Protein AF-A0A933LGU3-F1 (afdb_monomer_lite)

Foldseek 3Di:
DCVVPVDDQLQAEEEDAAACQLVRQLCCQVCVSRHQEYAYELYAADPVSHDPVSLVVNLAREYEQEYEPAEPPRSVVRSLVVQVVNVLSNHNYFYWYWYPDYSADDCLVVVQVSCVSVVHDDPDRRCCDPTDTHGDDNPDPPDPPDPPPPPDPPPPPPDDDDDDDDDDDDDDDDDDDDDDDPDDDDDDDDPDDDDDDDPPPDDPPDDDDDDPDDDDDDDDDDDDDDDDDDDDDDDDPDPDDDPPDPDPPPPPPDDPFPKAKDWDDDLEEAAFDKIKIFIDHPPQQVVPKAKFKDWVNHTDDAPDRGIRIDGRHDAAKTWIWIFMQGNVRDTDIHIDIGGYHYDPPPPPD

Secondary structure (DSSP, 8-state):
-HHHH---GGG-EEEEEETHHHHHHHHHHH-GGG-SEEEEEEE---GGGS-GGGHHHHTTSEEEEEEETTS-HHHHHHHHHHHHHHHHTT-EEEEEEETT--S---HHHHHHHHHHHTT---SS----TT--EEE---S-SS-------PPPPP--PPPP-------------------------PPPPPP----PPPP---PPP-----PPP--PPPPPP-------S--PPP-------------------------EEEEES-SEEESSEEEEEEEE--HHHHTT-EEEEEETTEEE--SBTTEEEEEE-SSEEEEEEEEEE-TT--EEEEEEEEEEEPP------

Structure (mmCIF, N/CA/C/O backbone):
data_AF-A0A933LGU3-F1
#
_entry.id   AF-A0A933LGU3-F1
#
loop_
_atom_site.group_PDB
_atom_site.id
_atom_site.type_symbol
_atom_site.label_atom_id
_atom_site.label_alt_id
_atom_site.label_comp_id
_atom_site.label_asym_id
_atom_site.label_entity_id
_atom_site.label_seq_id
_atom_site.pdbx_PDB_ins_code
_atom_site.Cartn_x
_atom_site.Cartn_y
_atom_site.Cartn_z
_atom_site.occupancy
_atom_site.B_iso_or_equiv
_atom_site.auth_seq_id
_atom_site.auth_comp_id
_atom_site.auth_asym_id
_atom_site.auth_atom_id
_atom_site.pdbx_PDB_model_num
ATOM 1 N N . VAL A 1 1 ? -22.755 -5.721 7.009 1.00 59.94 1 VAL A N 1
ATOM 2 C CA . VAL A 1 1 ? -22.034 -6.729 7.818 1.00 59.94 1 VAL A CA 1
ATOM 3 C C . VAL A 1 1 ? -22.646 -6.840 9.207 1.00 59.94 1 VAL A C 1
ATOM 5 O O . VAL A 1 1 ? -23.312 -7.835 9.417 1.00 59.94 1 VAL A O 1
ATOM 8 N N . ALA A 1 2 ? -22.610 -5.808 10.064 1.00 62.56 2 ALA A N 1
ATOM 9 C CA . ALA A 1 2 ? -23.180 -5.866 11.426 1.00 62.56 2 ALA A CA 1
ATOM 10 C C . ALA A 1 2 ? -24.628 -6.403 11.514 1.00 62.56 2 ALA A C 1
ATOM 12 O O . ALA A 1 2 ? -24.896 -7.293 12.307 1.00 62.56 2 ALA A O 1
ATOM 13 N N . ARG A 1 3 ? -25.535 -5.982 10.614 1.00 72.00 3 ARG A N 1
ATOM 14 C CA . ARG A 1 3 ? -26.924 -6.502 10.546 1.00 72.00 3 ARG A CA 1
ATOM 15 C C . ARG A 1 3 ? -27.045 -8.010 10.254 1.00 72.00 3 ARG A C 1
ATOM 17 O O . ARG A 1 3 ? -28.144 -8.542 10.311 1.00 72.00 3 ARG A O 1
ATOM 24 N N . ARG A 1 4 ? -25.957 -8.668 9.844 1.00 83.62 4 ARG A N 1
ATOM 25 C CA . ARG A 1 4 ? -25.913 -10.092 9.483 1.00 83.62 4 ARG A CA 1
ATOM 26 C C . ARG A 1 4 ? -25.004 -10.922 10.398 1.00 83.62 4 ARG A C 1
ATOM 28 O O . ARG A 1 4 ? -25.030 -12.136 10.258 1.00 83.62 4 ARG A O 1
ATOM 35 N N . THR A 1 5 ? -24.170 -10.310 11.245 1.00 77.31 5 THR A N 1
ATOM 36 C CA . THR A 1 5 ? -23.039 -11.017 11.882 1.00 77.31 5 THR A CA 1
ATOM 37 C C . THR A 1 5 ? -22.884 -10.793 13.389 1.00 77.31 5 THR A C 1
ATOM 39 O O . THR A 1 5 ? -21.818 -11.115 13.897 1.00 77.31 5 THR A O 1
ATOM 42 N N . ASP A 1 6 ? -23.864 -10.215 14.097 1.00 89.69 6 ASP A N 1
ATOM 43 C CA . ASP A 1 6 ? -23.783 -9.862 15.538 1.00 89.69 6 ASP A CA 1
ATOM 44 C C . ASP A 1 6 ? -22.465 -9.170 15.946 1.00 89.69 6 ASP A C 1
ATOM 46 O O . ASP A 1 6 ? -22.013 -9.230 17.088 1.00 89.69 6 ASP A O 1
ATOM 50 N N . ALA A 1 7 ? -21.819 -8.508 14.983 1.00 89.94 7 ALA A N 1
ATOM 51 C CA . ALA A 1 7 ? -20.532 -7.874 15.187 1.00 89.94 7 ALA A CA 1
ATOM 52 C C . ALA A 1 7 ? -20.740 -6.554 15.926 1.00 89.94 7 ALA A C 1
ATOM 54 O O . ALA A 1 7 ? -21.548 -5.728 15.495 1.00 89.94 7 ALA A O 1
ATOM 55 N N . ASP A 1 8 ? -19.973 -6.349 16.996 1.00 91.44 8 ASP A N 1
ATOM 56 C CA . ASP A 1 8 ? -19.961 -5.103 17.753 1.00 91.44 8 ASP A CA 1
ATOM 57 C C . ASP A 1 8 ? -19.468 -3.950 16.852 1.00 91.44 8 ASP A C 1
ATOM 59 O O . ASP A 1 8 ? -18.300 -3.945 16.441 1.00 91.44 8 ASP A O 1
ATOM 63 N N . PRO A 1 9 ? -20.326 -2.963 16.525 1.00 90.88 9 PRO A N 1
ATOM 64 C CA . PRO A 1 9 ? -19.954 -1.858 15.648 1.00 90.88 9 PRO A CA 1
ATOM 65 C C . PRO A 1 9 ? -18.875 -0.951 16.257 1.00 90.88 9 PRO A C 1
ATOM 67 O O . PRO A 1 9 ? -18.204 -0.242 15.513 1.00 90.88 9 PRO A O 1
ATOM 70 N N . SER A 1 10 ? -18.662 -0.993 17.577 1.00 91.06 10 SER A N 1
ATOM 71 C CA . SER A 1 10 ? -17.585 -0.257 18.250 1.00 91.06 10 SER A CA 1
ATOM 72 C C . SER A 1 10 ? -16.218 -0.951 18.151 1.00 91.06 10 SER A C 1
ATOM 74 O O . SER A 1 10 ? -15.191 -0.367 18.498 1.00 91.06 10 SER A O 1
ATOM 76 N N . ARG A 1 11 ? -16.172 -2.192 17.644 1.00 94.31 11 ARG A N 1
ATOM 77 C CA . ARG A 1 11 ? -14.961 -3.030 17.558 1.00 94.31 11 ARG A CA 1
ATOM 78 C C . ARG A 1 11 ? -14.652 -3.479 16.133 1.00 94.31 11 ARG A C 1
ATOM 80 O O . ARG A 1 11 ? -14.173 -4.588 15.903 1.00 94.31 11 ARG A O 1
ATOM 87 N N . VAL A 1 12 ? -14.919 -2.613 15.163 1.00 96.06 12 VAL A N 1
ATOM 88 C CA . VAL A 1 12 ? -14.581 -2.865 13.761 1.00 96.06 12 VAL A CA 1
ATOM 89 C C . VAL A 1 12 ? -13.148 -2.403 13.493 1.00 96.06 12 VAL A C 1
ATOM 91 O O . VAL A 1 12 ? -12.813 -1.229 13.636 1.00 96.06 12 VAL A O 1
ATOM 94 N N . LEU A 1 13 ? -12.298 -3.346 13.098 1.00 97.19 13 LEU A N 1
ATOM 95 C CA . LEU A 1 13 ? -10.856 -3.159 12.935 1.00 97.19 13 LEU A CA 1
ATOM 96 C C . LEU A 1 13 ? -10.493 -3.141 11.445 1.00 97.19 13 LEU A C 1
ATOM 98 O O . LEU A 1 13 ? -11.021 -3.944 10.674 1.00 97.19 13 LEU A O 1
ATOM 102 N N . ALA A 1 14 ? -9.582 -2.256 11.037 1.00 98.19 14 ALA A N 1
ATOM 103 C CA . ALA A 1 14 ? -9.113 -2.152 9.656 1.00 98.19 14 ALA A CA 1
ATOM 104 C C . ALA A 1 14 ? -7.644 -2.576 9.534 1.00 98.19 14 ALA A C 1
ATOM 106 O O . ALA A 1 14 ? -6.779 -2.068 10.244 1.00 98.19 14 ALA A O 1
ATOM 107 N N . THR A 1 15 ? -7.341 -3.475 8.597 1.00 98.44 15 THR A N 1
ATOM 108 C CA . THR A 1 15 ? -5.965 -3.845 8.238 1.00 98.44 15 THR A CA 1
ATOM 109 C C . THR A 1 15 ? -5.812 -3.949 6.729 1.00 98.44 15 THR A C 1
ATOM 111 O O . THR A 1 15 ? -6.786 -4.158 6.007 1.00 98.44 15 THR A O 1
ATOM 114 N N . SER A 1 16 ? -4.580 -3.820 6.254 1.00 97.94 16 SER A N 1
ATOM 115 C CA . SER A 1 16 ? -4.215 -4.028 4.859 1.00 97.94 16 SER A CA 1
ATOM 116 C C . SER A 1 16 ? -2.762 -4.475 4.733 1.00 97.94 16 SER A C 1
ATOM 118 O O . SER A 1 16 ? -2.012 -4.522 5.715 1.00 97.94 16 SER A O 1
ATOM 120 N N . PHE A 1 17 ? -2.395 -4.840 3.509 1.00 97.94 17 PHE A N 1
ATOM 121 C CA . PHE A 1 17 ? -1.035 -5.152 3.109 1.00 97.94 17 PHE A CA 1
ATOM 122 C C . PHE A 1 17 ? -0.749 -4.533 1.738 1.00 97.94 17 PHE A C 1
ATOM 124 O O . PHE A 1 17 ? -1.649 -4.527 0.891 1.00 97.94 17 PHE A O 1
ATOM 131 N N . SER A 1 18 ? 0.476 -4.044 1.514 1.00 95.56 18 SER A N 1
ATOM 132 C CA . SER A 1 18 ? 0.908 -3.515 0.213 1.00 95.56 18 SER A CA 1
ATOM 133 C C . SER A 1 18 ? -0.027 -2.405 -0.302 1.00 95.56 18 SER A C 1
ATOM 135 O O . SER A 1 18 ? -0.414 -1.511 0.460 1.00 95.56 18 SER A O 1
ATOM 137 N N . SER A 1 19 ? -0.452 -2.482 -1.564 1.00 95.31 19 SER A N 1
ATOM 138 C CA . SER A 1 19 ? -1.348 -1.519 -2.220 1.00 95.31 19 SER A CA 1
ATOM 139 C C . SER A 1 19 ? -2.709 -1.354 -1.536 1.00 95.31 19 SER A C 1
ATOM 141 O O . SER A 1 19 ? -3.318 -0.286 -1.622 1.00 95.31 19 SER A O 1
ATOM 143 N N . GLY A 1 20 ? -3.168 -2.356 -0.773 1.00 97.06 20 GLY A N 1
ATOM 144 C CA . GLY A 1 20 ? -4.376 -2.246 0.051 1.00 97.06 20 GLY A CA 1
ATOM 145 C C . GLY A 1 20 ? -4.284 -1.136 1.108 1.00 97.06 20 GLY A C 1
ATOM 146 O O . GLY A 1 20 ? -5.306 -0.689 1.627 1.00 97.06 20 GLY A O 1
ATOM 147 N N . GLY A 1 21 ? -3.071 -0.670 1.409 1.00 97.69 21 GLY A N 1
ATOM 148 C CA . GLY A 1 21 ? -2.783 0.518 2.202 1.00 97.69 21 GLY A CA 1
ATOM 149 C C . GLY A 1 21 ? -3.554 1.755 1.802 1.00 97.69 21 GLY A C 1
ATOM 150 O O . GLY A 1 21 ? -4.249 2.335 2.637 1.00 97.69 21 GLY A O 1
ATOM 151 N N . TYR A 1 22 ? -3.498 2.110 0.518 1.00 98.12 22 TYR A N 1
ATOM 152 C CA . TYR A 1 22 ? -4.190 3.282 -0.012 1.00 98.12 22 TYR A CA 1
ATOM 153 C C . TYR A 1 22 ? -5.684 3.255 0.341 1.00 98.12 22 TYR A C 1
ATOM 155 O O . TYR A 1 22 ? -6.231 4.242 0.831 1.00 98.12 22 TYR A O 1
ATOM 163 N N . ILE A 1 23 ? -6.326 2.095 0.173 1.00 98.12 23 ILE A N 1
ATOM 164 C CA . ILE A 1 23 ? -7.749 1.907 0.474 1.00 98.12 23 ILE A CA 1
ATOM 165 C C . ILE A 1 23 ? -7.997 1.945 1.983 1.00 98.12 23 ILE A C 1
ATOM 167 O O . ILE A 1 23 ? -8.934 2.605 2.420 1.00 98.12 23 ILE A O 1
ATOM 171 N N . ALA A 1 24 ? -7.180 1.277 2.799 1.00 98.38 24 ALA A N 1
ATOM 172 C CA . ALA A 1 24 ? -7.390 1.251 4.246 1.00 98.38 24 ALA A CA 1
ATOM 173 C C . ALA A 1 24 ? -7.256 2.646 4.876 1.00 98.38 24 ALA A C 1
ATOM 175 O O . ALA A 1 24 ? -8.137 3.056 5.633 1.00 98.38 24 ALA A O 1
ATOM 176 N N . HIS A 1 25 ? -6.215 3.401 4.511 1.00 98.56 25 HIS A N 1
ATOM 177 C CA . HIS A 1 25 ? -6.026 4.782 4.960 1.00 98.56 25 HIS A CA 1
ATOM 178 C C . HIS A 1 25 ? -7.184 5.687 4.515 1.00 98.56 25 HIS A C 1
ATOM 180 O O . HIS A 1 25 ? -7.737 6.428 5.333 1.00 98.56 25 HIS A O 1
ATOM 186 N N . TYR A 1 26 ? -7.601 5.575 3.249 1.00 98.44 26 TYR A N 1
ATOM 187 C CA . TYR A 1 26 ? -8.756 6.296 2.716 1.00 98.44 26 TYR A CA 1
ATOM 188 C C . TYR A 1 26 ? -10.044 5.970 3.483 1.00 98.44 26 TYR A C 1
ATOM 190 O O . TYR A 1 26 ? -10.762 6.875 3.906 1.00 98.44 26 TYR A O 1
ATOM 198 N N . MET A 1 27 ? -10.331 4.686 3.711 1.00 98.44 27 MET A N 1
ATOM 199 C CA . MET A 1 27 ? -11.576 4.239 4.336 1.00 98.44 27 MET A CA 1
ATOM 200 C C . MET A 1 27 ? -11.707 4.719 5.780 1.00 98.44 27 MET A C 1
ATOM 202 O O . MET A 1 27 ? -12.781 5.196 6.148 1.00 98.44 27 MET A O 1
ATOM 206 N N . VAL A 1 28 ? -10.640 4.655 6.588 1.00 98.19 28 VAL A N 1
ATOM 207 C CA . VAL A 1 28 ? -10.707 5.142 7.979 1.00 98.19 28 VAL A CA 1
ATOM 208 C C . VAL A 1 28 ? -10.792 6.665 8.063 1.00 98.19 28 VAL A C 1
ATOM 210 O O . VAL A 1 28 ? -11.444 7.187 8.959 1.00 98.19 28 VAL A O 1
ATOM 213 N N . ASN A 1 29 ? -10.184 7.389 7.116 1.00 98.38 29 ASN A N 1
ATOM 214 C CA . ASN A 1 29 ? -10.307 8.842 7.050 1.00 98.38 29 ASN A CA 1
ATOM 215 C C . ASN A 1 29 ? -11.701 9.272 6.571 1.00 98.38 29 ASN A C 1
ATOM 217 O O . ASN A 1 29 ? -12.252 10.241 7.089 1.00 98.38 29 ASN A O 1
ATOM 221 N N . ARG A 1 30 ? -12.290 8.556 5.604 1.00 98.38 30 ARG A N 1
ATOM 222 C CA . ARG A 1 30 ? -13.590 8.900 5.014 1.00 98.38 30 ARG A CA 1
ATOM 223 C C . ARG A 1 30 ? -14.778 8.482 5.876 1.00 98.38 30 ARG A C 1
ATOM 225 O O . ARG A 1 30 ? -15.791 9.183 5.864 1.00 98.38 30 ARG A O 1
ATOM 232 N N . HIS A 1 31 ? -14.646 7.368 6.593 1.00 97.81 31 HIS A N 1
ATOM 233 C CA . HIS A 1 31 ? -15.681 6.773 7.443 1.00 97.81 31 HIS A CA 1
ATOM 234 C C . HIS A 1 31 ? -15.169 6.508 8.868 1.00 97.81 31 HIS A C 1
ATOM 236 O O . HIS A 1 31 ? -15.177 5.358 9.323 1.00 97.81 31 HIS A O 1
ATOM 242 N N . PRO A 1 32 ? -14.703 7.548 9.580 1.00 97.69 32 PRO A N 1
ATOM 243 C CA . PRO A 1 32 ? -14.124 7.404 10.912 1.00 97.69 32 PRO A CA 1
ATOM 244 C C . PRO A 1 32 ? -15.076 6.764 11.929 1.00 97.69 32 PRO A C 1
ATOM 246 O O . PRO A 1 32 ? -14.633 6.093 12.850 1.00 97.69 32 PRO A O 1
ATOM 249 N N . GLU A 1 33 ? -16.386 6.921 11.742 1.00 96.56 33 GLU A N 1
ATOM 250 C CA . GLU A 1 33 ? -17.428 6.354 12.599 1.00 96.56 33 GLU A CA 1
ATOM 251 C C . GLU A 1 33 ? -17.555 4.826 12.508 1.00 96.56 33 GLU A C 1
ATOM 253 O O . GLU A 1 33 ? -18.270 4.220 13.304 1.00 96.56 33 GLU A O 1
ATOM 258 N N . ARG A 1 34 ? -16.913 4.197 11.515 1.00 96.50 34 ARG A N 1
ATOM 259 C CA . ARG A 1 34 ? -17.048 2.760 11.235 1.00 96.50 34 ARG A CA 1
ATOM 260 C C . ARG A 1 34 ? -15.891 1.916 11.727 1.00 96.50 34 ARG A C 1
ATOM 262 O O . ARG A 1 34 ? -15.994 0.699 11.629 1.00 96.50 34 ARG A O 1
ATOM 269 N N . PHE A 1 35 ? -14.799 2.525 12.169 1.00 97.81 35 PHE A N 1
ATOM 270 C CA . PHE A 1 35 ? -13.584 1.813 12.537 1.00 97.81 35 PHE A CA 1
ATOM 271 C C . PHE A 1 35 ? -13.091 2.322 13.885 1.00 97.81 35 PHE A C 1
ATOM 273 O O . PHE A 1 35 ? -13.144 3.517 14.154 1.00 97.81 35 PHE A O 1
ATOM 280 N N . SER A 1 36 ? -12.586 1.429 14.728 1.00 96.88 36 SER A N 1
ATOM 281 C CA . SER A 1 36 ? -11.992 1.796 16.018 1.00 96.88 36 SER A CA 1
ATOM 282 C C . SER A 1 36 ? -10.466 1.766 16.007 1.00 96.88 36 SER A C 1
ATOM 284 O O . SER A 1 36 ? -9.827 2.337 16.890 1.00 96.88 36 SER A O 1
ATOM 286 N N . CYS A 1 37 ? -9.871 1.114 15.007 1.00 97.94 37 CYS A N 1
ATOM 287 C CA . CYS A 1 37 ? -8.437 0.883 14.941 1.00 97.94 37 CYS A CA 1
ATOM 288 C C . CYS A 1 37 ? -7.975 0.619 13.500 1.00 97.94 37 CYS A C 1
ATOM 290 O O . CYS A 1 37 ? -8.679 -0.049 12.735 1.00 97.94 37 CYS A O 1
ATOM 292 N N . LEU A 1 38 ? -6.776 1.101 13.154 1.00 98.62 38 LEU A N 1
ATOM 293 C CA . LEU A 1 38 ? -6.092 0.812 11.892 1.00 98.62 38 LEU A CA 1
ATOM 294 C C . LEU A 1 38 ? -4.740 0.149 12.174 1.00 98.62 38 LEU A C 1
ATOM 296 O O . LEU A 1 38 ? -3.937 0.703 12.916 1.00 98.62 38 LEU A O 1
ATOM 300 N N . ALA A 1 39 ? -4.449 -0.981 11.530 1.00 98.56 39 ALA A N 1
ATOM 301 C CA . ALA A 1 39 ? -3.132 -1.617 11.565 1.00 98.56 39 ALA A CA 1
ATOM 302 C C . ALA A 1 39 ? -2.701 -2.072 10.168 1.00 98.56 39 ALA A C 1
ATOM 304 O O . ALA A 1 39 ? -3.187 -3.084 9.660 1.00 98.56 39 ALA A O 1
ATOM 305 N N . VAL A 1 40 ? -1.789 -1.341 9.535 1.00 98.50 40 VAL A N 1
ATOM 306 C CA . VAL A 1 40 ? -1.322 -1.627 8.169 1.00 98.50 40 VAL A CA 1
ATOM 307 C C . VAL A 1 40 ? 0.067 -2.269 8.171 1.00 98.50 40 VAL A C 1
ATOM 309 O O . VAL A 1 40 ? 0.858 -2.047 9.090 1.00 98.50 40 VAL A O 1
ATOM 312 N N . ARG A 1 41 ? 0.360 -3.099 7.162 1.00 97.94 41 ARG A N 1
ATOM 313 C CA . ARG A 1 41 ? 1.586 -3.915 7.086 1.00 97.94 41 ARG A CA 1
ATOM 314 C C . ARG A 1 41 ? 2.244 -3.791 5.711 1.00 97.94 41 ARG A C 1
ATOM 316 O O . ARG A 1 41 ? 1.563 -4.029 4.724 1.00 97.94 41 ARG A O 1
ATOM 323 N N . GLY A 1 42 ? 3.526 -3.435 5.634 1.00 96.50 42 GLY A N 1
ATOM 324 C CA . GLY A 1 42 ? 4.252 -3.220 4.371 1.00 96.50 42 GLY A CA 1
ATOM 325 C C . GLY A 1 42 ? 3.443 -2.363 3.399 1.00 96.50 42 GLY A C 1
ATOM 326 O O . GLY A 1 42 ? 3.230 -2.746 2.257 1.00 96.50 42 GLY A O 1
ATOM 327 N N . SER A 1 43 ? 2.823 -1.301 3.910 1.00 94.75 43 SER A N 1
ATOM 328 C CA . SER A 1 43 ? 1.644 -0.696 3.299 1.00 94.75 43 SER A CA 1
ATOM 329 C C . SER A 1 43 ? 1.996 0.537 2.490 1.00 94.75 43 SER A C 1
ATOM 331 O O . SER A 1 43 ? 2.791 1.366 2.929 1.00 94.75 43 SER A O 1
ATOM 333 N N . ASN A 1 44 ? 1.335 0.693 1.348 1.00 97.19 44 ASN A N 1
ATOM 334 C CA . ASN A 1 44 ? 1.413 1.913 0.567 1.00 97.19 44 ASN A CA 1
ATOM 335 C C . ASN A 1 44 ? 0.619 3.068 1.208 1.00 97.19 44 ASN A C 1
ATOM 337 O O . ASN A 1 44 ? -0.376 2.842 1.907 1.00 97.19 44 ASN A O 1
ATOM 341 N N . PHE A 1 45 ? 1.051 4.306 0.958 1.00 98.44 45 PHE A N 1
ATOM 342 C CA . PHE A 1 45 ? 0.478 5.512 1.560 1.00 98.44 45 PHE A CA 1
ATOM 343 C C . PHE A 1 45 ? 0.590 6.748 0.662 1.00 98.44 45 PHE A C 1
ATOM 345 O O . PHE A 1 45 ? 1.638 7.034 0.087 1.00 98.44 45 PHE A O 1
ATOM 352 N N . SER A 1 46 ? -0.486 7.536 0.616 1.00 97.81 46 SER A N 1
ATOM 353 C CA . SER A 1 46 ? -0.529 8.839 -0.048 1.00 97.81 46 SER A CA 1
ATOM 354 C C . SER A 1 46 ? -1.387 9.810 0.760 1.00 97.81 46 SER A C 1
ATOM 356 O O . SER A 1 46 ? -2.582 9.582 0.948 1.00 97.81 46 SER A O 1
ATOM 358 N N . GLU A 1 47 ? -0.785 10.907 1.219 1.00 97.69 47 GLU A N 1
ATOM 359 C CA . GLU A 1 47 ? -1.480 11.972 1.956 1.00 97.69 47 GLU A CA 1
ATOM 360 C C . GLU A 1 47 ? -2.592 12.620 1.123 1.00 97.69 47 GLU A C 1
ATOM 362 O O . GLU A 1 47 ? -3.652 12.933 1.656 1.00 97.69 47 GLU A O 1
ATOM 367 N N . ASN A 1 48 ? -2.396 12.739 -0.193 1.00 97.25 48 ASN A N 1
ATOM 368 C CA . ASN A 1 48 ? -3.357 13.365 -1.105 1.00 97.25 48 ASN A CA 1
ATOM 369 C C . ASN A 1 48 ? -4.705 12.625 -1.167 1.00 97.25 48 ASN A C 1
ATOM 371 O O . ASN A 1 48 ? -5.687 13.169 -1.666 1.00 97.25 48 ASN A O 1
ATOM 375 N N . MET A 1 49 ? -4.765 11.380 -0.683 1.00 96.31 49 MET A N 1
ATOM 376 C CA . MET A 1 49 ? -6.008 10.613 -0.588 1.00 96.31 49 MET A CA 1
ATOM 377 C C . MET A 1 49 ? -6.798 10.906 0.692 1.00 96.31 49 MET A C 1
ATOM 379 O O . MET A 1 49 ? -7.944 10.472 0.815 1.00 96.31 49 MET A O 1
ATOM 383 N N . LEU A 1 50 ? -6.199 11.598 1.661 1.00 97.94 50 LEU A N 1
ATOM 384 C CA . LEU A 1 50 ? -6.813 11.885 2.948 1.00 97.94 50 LEU A CA 1
ATOM 385 C C . LEU A 1 50 ? -7.465 13.262 2.926 1.00 97.94 50 LEU A C 1
ATOM 387 O O . LEU A 1 50 ? -6.958 14.212 2.344 1.00 97.94 50 LEU A O 1
ATOM 391 N N . ASN A 1 51 ? -8.605 13.374 3.597 1.00 97.38 51 ASN A N 1
ATOM 392 C CA . ASN A 1 51 ? -9.308 14.626 3.800 1.00 97.38 51 ASN A CA 1
ATOM 393 C C . ASN A 1 51 ? -8.952 15.199 5.187 1.00 97.38 51 ASN A C 1
ATOM 395 O O . ASN A 1 51 ? -9.413 14.651 6.201 1.00 97.38 51 ASN A O 1
ATOM 399 N N . PRO A 1 52 ? -8.198 16.315 5.266 1.00 96.56 52 PRO A N 1
ATOM 400 C CA . PRO A 1 52 ? -7.793 16.906 6.540 1.00 96.56 52 PRO A CA 1
ATOM 401 C C . PRO A 1 52 ? -8.968 17.319 7.435 1.00 96.56 52 PRO A C 1
ATOM 403 O O . PRO A 1 52 ? -8.868 17.251 8.659 1.00 96.56 52 PRO A O 1
ATOM 406 N N . SER A 1 53 ? -10.126 17.659 6.851 1.00 97.69 53 SER A N 1
ATOM 407 C CA . SER A 1 53 ? -11.331 18.026 7.617 1.00 97.69 53 SER A CA 1
ATOM 408 C C . SER A 1 53 ? -11.871 16.889 8.493 1.00 97.69 53 SER A C 1
ATOM 410 O O . SER A 1 53 ? -12.619 17.137 9.437 1.00 97.69 53 SER A O 1
ATOM 412 N N . GLN A 1 54 ? -11.509 15.634 8.203 1.00 98.19 54 GLN A N 1
ATOM 413 C CA . GLN A 1 54 ? -11.957 14.487 8.992 1.00 98.19 54 GLN A CA 1
ATOM 414 C C . GLN A 1 54 ? -11.066 14.219 10.207 1.00 98.19 54 GLN A C 1
ATOM 416 O O . GLN A 1 54 ? -11.511 13.533 11.120 1.00 98.19 54 GLN A O 1
ATOM 421 N N . ILE A 1 55 ? -9.849 14.774 10.271 1.00 98.06 55 ILE A N 1
ATOM 422 C CA . ILE A 1 55 ? -8.840 14.433 11.292 1.00 98.06 55 ILE A CA 1
ATOM 423 C C . ILE A 1 55 ? -9.384 14.576 12.714 1.00 98.06 55 ILE A C 1
ATOM 425 O O . ILE A 1 55 ? -9.184 13.690 13.543 1.00 98.06 55 ILE A O 1
ATOM 429 N N . ALA A 1 56 ? -10.113 15.657 12.999 1.00 98.06 56 ALA A N 1
ATOM 430 C CA . ALA A 1 56 ? -10.678 15.893 14.327 1.00 98.06 56 ALA A CA 1
ATOM 431 C C . ALA A 1 56 ? -11.639 14.777 14.780 1.00 98.06 56 ALA A C 1
ATOM 433 O O . ALA A 1 56 ? -11.725 14.498 15.971 1.00 98.06 56 ALA A O 1
ATOM 434 N N . LYS A 1 57 ? -12.320 14.104 13.843 1.00 98.06 57 LYS A N 1
ATOM 435 C CA . LYS A 1 57 ? -13.328 13.078 14.145 1.00 98.06 57 LYS A CA 1
ATOM 436 C C . LYS A 1 57 ? -12.736 11.747 14.595 1.00 98.06 57 LYS A C 1
ATOM 438 O O . LYS A 1 57 ? -13.430 10.983 15.253 1.00 98.06 57 LYS A O 1
ATOM 443 N N . TYR A 1 58 ? -11.485 11.456 14.238 1.00 97.38 58 TYR A N 1
ATOM 444 C CA . TYR A 1 58 ? -10.852 10.171 14.555 1.00 97.38 58 TYR A CA 1
ATOM 445 C C . TYR A 1 58 ? -9.427 10.278 15.076 1.00 97.38 58 TYR A C 1
ATOM 447 O O . TYR A 1 58 ? -8.730 9.272 15.136 1.00 97.38 58 TYR A O 1
ATOM 455 N N . ARG A 1 59 ? -8.996 11.461 15.524 1.00 97.69 59 ARG A N 1
ATOM 456 C CA . ARG A 1 59 ? -7.669 11.664 16.130 1.00 97.69 59 ARG A CA 1
ATOM 457 C C . ARG A 1 59 ? -7.352 10.678 17.264 1.00 97.69 59 ARG A C 1
ATOM 459 O O . ARG A 1 59 ? -6.193 10.346 17.476 1.00 97.69 59 ARG A O 1
ATOM 466 N N . ASN A 1 60 ? -8.379 10.200 17.964 1.00 97.62 60 ASN A N 1
ATOM 467 C CA . ASN A 1 60 ? -8.244 9.248 19.069 1.00 97.62 60 ASN A CA 1
ATOM 468 C C . ASN A 1 60 ? -8.145 7.777 18.615 1.00 97.62 60 ASN A C 1
ATOM 470 O O . ASN A 1 60 ? -7.934 6.901 19.452 1.00 97.62 60 ASN A O 1
ATOM 474 N N . MET A 1 61 ? -8.313 7.489 17.319 1.00 98.19 61 MET A N 1
ATOM 475 C CA . MET A 1 61 ? -8.134 6.149 16.761 1.00 98.19 61 MET A CA 1
ATOM 476 C C . MET A 1 61 ? -6.678 5.712 16.935 1.00 98.19 61 MET A C 1
ATOM 478 O O . MET A 1 61 ? -5.757 6.456 16.596 1.00 98.19 61 MET A O 1
ATOM 482 N N . LYS A 1 62 ? -6.466 4.490 17.433 1.00 98.25 62 LYS A N 1
ATOM 483 C CA . LYS A 1 62 ? -5.130 3.891 17.510 1.00 98.25 62 LYS A CA 1
ATOM 484 C C . LYS A 1 62 ? -4.681 3.475 16.112 1.00 98.25 62 LYS A C 1
ATOM 486 O O . LYS A 1 62 ? -5.427 2.802 15.396 1.00 98.25 62 LYS A O 1
ATOM 491 N N . ILE A 1 63 ? -3.467 3.869 15.737 1.00 98.56 63 ILE A N 1
ATOM 492 C CA . ILE A 1 63 ? -2.887 3.577 14.427 1.00 98.56 63 ILE A CA 1
ATOM 493 C C . ILE A 1 63 ? -1.625 2.738 14.621 1.00 98.56 63 ILE A C 1
ATOM 495 O O . ILE A 1 63 ? -0.738 3.117 15.383 1.00 98.56 63 ILE A O 1
ATOM 499 N N . ALA A 1 64 ? -1.509 1.627 13.900 1.00 98.56 64 ALA A N 1
ATOM 500 C CA . ALA A 1 64 ? -0.273 0.868 13.792 1.00 98.56 64 ALA A CA 1
ATOM 501 C C . ALA A 1 64 ? 0.215 0.761 12.350 1.00 98.56 64 ALA A C 1
ATOM 503 O O . ALA A 1 64 ? -0.562 0.521 11.424 1.00 98.56 64 ALA A O 1
ATOM 504 N N . ILE A 1 65 ? 1.524 0.928 12.174 1.00 98.62 65 ILE A N 1
ATOM 505 C CA . ILE A 1 65 ? 2.203 0.830 10.883 1.00 98.62 65 ILE A CA 1
ATOM 506 C C . ILE A 1 65 ? 3.405 -0.095 11.060 1.00 98.62 65 ILE A C 1
ATOM 508 O O . ILE A 1 65 ? 4.348 0.212 11.795 1.00 98.62 65 ILE A O 1
ATOM 512 N N . PHE A 1 66 ? 3.355 -1.235 10.381 1.00 98.38 66 PHE A N 1
ATOM 513 C CA . PHE A 1 66 ? 4.397 -2.255 10.383 1.00 98.38 66 PHE A CA 1
ATOM 514 C C . PHE A 1 66 ? 5.007 -2.360 8.990 1.00 98.38 66 PHE A C 1
ATOM 516 O O . PHE A 1 66 ? 4.264 -2.344 8.017 1.00 98.38 66 PHE A O 1
ATOM 523 N N . PHE A 1 67 ? 6.323 -2.499 8.857 1.00 98.19 67 PHE A N 1
ATOM 524 C CA . PHE A 1 67 ? 6.964 -2.762 7.559 1.00 98.19 67 PHE A CA 1
ATOM 525 C C . PHE A 1 67 ? 8.290 -3.500 7.737 1.00 98.19 67 PHE A C 1
ATOM 527 O O . PHE A 1 67 ? 8.893 -3.449 8.813 1.00 98.19 67 PHE A O 1
ATOM 534 N N . GLY A 1 68 ? 8.726 -4.218 6.704 1.00 97.69 68 GLY A N 1
ATOM 535 C CA . GLY A 1 68 ? 9.965 -4.990 6.747 1.00 97.69 68 GLY A CA 1
ATOM 536 C C . GLY A 1 68 ? 11.214 -4.108 6.728 1.00 97.69 68 GLY A C 1
ATOM 537 O O . GLY A 1 68 ? 11.219 -3.003 6.185 1.00 97.69 68 GLY A O 1
ATOM 538 N N . GLN A 1 69 ? 12.305 -4.583 7.324 1.00 97.19 69 GLN A N 1
ATOM 539 C CA . GLN A 1 69 ? 13.616 -3.943 7.193 1.00 97.19 69 GLN A CA 1
ATOM 540 C C . GLN A 1 69 ? 14.117 -3.964 5.745 1.00 97.19 69 GLN A C 1
ATOM 542 O O . GLN A 1 69 ? 14.721 -2.988 5.303 1.00 97.19 69 GLN A O 1
ATOM 547 N N . ASN A 1 70 ? 13.835 -5.058 5.040 1.00 96.12 70 ASN A N 1
ATOM 548 C CA . ASN A 1 70 ? 14.239 -5.335 3.664 1.00 96.12 70 ASN A CA 1
ATOM 549 C C . ASN A 1 70 ? 13.052 -5.195 2.692 1.00 96.12 70 ASN A C 1
ATOM 551 O O . ASN A 1 70 ? 13.033 -5.814 1.629 1.00 96.12 70 ASN A O 1
ATOM 555 N N . ASP A 1 71 ? 12.027 -4.437 3.086 1.00 95.94 71 ASP A N 1
ATOM 556 C CA . ASP A 1 71 ? 10.858 -4.142 2.256 1.00 95.94 71 ASP A CA 1
ATOM 557 C C . ASP A 1 71 ? 11.269 -3.358 0.991 1.00 95.94 71 ASP A C 1
ATOM 559 O O . ASP A 1 71 ? 12.368 -2.793 0.916 1.00 95.94 71 ASP A O 1
ATOM 563 N N . PHE A 1 72 ? 10.396 -3.289 -0.018 1.00 92.62 72 PHE A N 1
ATOM 564 C CA . PHE A 1 72 ? 10.658 -2.441 -1.178 1.00 92.62 72 PHE A CA 1
ATOM 565 C C . PHE A 1 72 ? 10.877 -1.008 -0.729 1.00 92.62 72 PHE A C 1
ATOM 567 O O . PHE A 1 72 ? 10.119 -0.481 0.085 1.00 92.62 72 PHE A O 1
ATOM 574 N N . LYS A 1 73 ? 11.879 -0.352 -1.322 1.00 91.56 73 LYS A N 1
ATOM 575 C CA . LYS A 1 73 ? 12.221 1.030 -0.982 1.00 91.56 73 LYS A CA 1
ATOM 576 C C . LYS A 1 73 ? 10.989 1.941 -1.005 1.00 91.56 73 LYS A C 1
ATOM 578 O O . LYS A 1 73 ? 10.790 2.705 -0.070 1.00 91.56 73 LYS A O 1
ATOM 583 N N . LEU A 1 74 ? 10.139 1.801 -2.026 1.00 92.56 74 LEU A N 1
ATOM 584 C CA . LEU A 1 74 ? 8.892 2.557 -2.138 1.00 92.56 74 LEU A CA 1
ATOM 585 C C . LEU A 1 74 ? 7.938 2.293 -0.960 1.00 92.56 74 LEU A C 1
ATOM 587 O O . LEU A 1 74 ? 7.480 3.241 -0.335 1.00 92.56 74 LEU A O 1
ATOM 591 N N . CYS A 1 75 ? 7.672 1.029 -0.620 1.00 94.88 75 CYS A N 1
ATOM 592 C CA . CYS A 1 75 ? 6.788 0.667 0.494 1.00 94.88 75 CYS A CA 1
ATOM 593 C C . CYS A 1 75 ? 7.350 1.121 1.850 1.00 94.88 75 CYS A C 1
ATOM 595 O O . CYS A 1 75 ? 6.600 1.606 2.698 1.00 94.88 75 CYS A O 1
ATOM 597 N N . ALA A 1 76 ? 8.667 1.019 2.047 1.00 95.81 76 ALA A N 1
ATOM 598 C CA . ALA A 1 76 ? 9.341 1.509 3.244 1.00 95.81 76 ALA A CA 1
ATOM 599 C C . ALA A 1 76 ? 9.258 3.041 3.362 1.00 95.81 76 ALA A C 1
ATOM 601 O O . ALA A 1 76 ? 8.923 3.557 4.429 1.00 95.81 76 ALA A O 1
ATOM 602 N N . ASP A 1 77 ? 9.521 3.770 2.274 1.00 96.31 77 ASP A N 1
ATOM 603 C CA . ASP A 1 77 ? 9.437 5.233 2.237 1.00 96.31 77 ASP A CA 1
ATOM 604 C C . ASP A 1 77 ? 8.000 5.719 2.476 1.00 96.31 77 ASP A C 1
ATOM 606 O O . ASP A 1 77 ? 7.778 6.643 3.260 1.00 96.31 77 ASP A O 1
ATOM 610 N N . GLU A 1 78 ? 7.007 5.078 1.855 1.00 97.62 78 GLU A N 1
ATOM 611 C CA . GLU A 1 78 ? 5.594 5.401 2.064 1.00 97.62 78 GLU A CA 1
ATOM 612 C C . GLU A 1 78 ? 5.118 5.050 3.479 1.00 97.62 78 GLU A C 1
ATOM 614 O O . GLU A 1 78 ? 4.418 5.851 4.097 1.00 97.62 78 GLU A O 1
ATOM 619 N N . SER A 1 79 ? 5.560 3.925 4.050 1.00 97.75 79 SER A N 1
ATOM 620 C CA . SER A 1 79 ? 5.274 3.589 5.451 1.00 97.75 79 SER A CA 1
ATOM 621 C C . SER A 1 79 ? 5.857 4.633 6.406 1.00 97.75 79 SER A C 1
ATOM 623 O O . SER A 1 79 ? 5.187 5.058 7.347 1.00 97.75 79 SER A O 1
ATOM 625 N N . LEU A 1 80 ? 7.084 5.105 6.158 1.00 97.38 80 LEU A N 1
ATOM 626 C CA . LEU A 1 80 ? 7.691 6.188 6.937 1.00 97.38 80 LEU A CA 1
ATOM 627 C C . LEU A 1 80 ? 6.918 7.505 6.789 1.00 97.38 80 LEU A C 1
ATOM 629 O O . LEU A 1 80 ? 6.688 8.185 7.790 1.00 97.38 80 LEU A O 1
ATOM 633 N N . ARG A 1 81 ? 6.468 7.837 5.574 1.00 97.38 81 ARG A N 1
ATOM 634 C CA . ARG A 1 81 ? 5.631 9.016 5.316 1.00 97.38 81 ARG A CA 1
ATOM 635 C C . ARG A 1 81 ? 4.289 8.930 6.045 1.00 97.38 81 ARG A C 1
ATOM 637 O O . ARG A 1 81 ? 3.859 9.920 6.627 1.00 97.38 81 ARG A O 1
ATOM 644 N N . ALA A 1 82 ? 3.661 7.755 6.082 1.00 98.12 82 ALA A N 1
ATOM 645 C CA . ALA A 1 82 ? 2.444 7.526 6.857 1.00 98.12 82 ALA A CA 1
ATOM 646 C C . ALA A 1 82 ? 2.682 7.786 8.352 1.00 98.12 82 ALA A C 1
ATOM 648 O O . ALA A 1 82 ? 1.921 8.513 8.990 1.00 98.12 82 ALA A O 1
ATOM 649 N N . VAL A 1 83 ? 3.765 7.231 8.910 1.00 97.94 83 VAL A N 1
ATOM 650 C CA . VAL A 1 83 ? 4.141 7.430 10.319 1.00 97.94 83 VAL A CA 1
ATOM 651 C C . VAL A 1 83 ? 4.319 8.912 10.635 1.00 97.94 83 VAL A C 1
ATOM 653 O O . VAL A 1 83 ? 3.800 9.389 11.645 1.00 97.94 83 VAL A O 1
ATOM 656 N N . GLU A 1 84 ? 5.036 9.641 9.783 1.00 96.81 84 GLU A N 1
ATOM 657 C CA . GLU A 1 84 ? 5.236 11.080 9.930 1.00 96.81 84 GLU A CA 1
ATOM 658 C C . GLU A 1 84 ? 3.908 11.841 9.878 1.00 96.81 84 GLU A C 1
ATOM 660 O O . GLU A 1 84 ? 3.608 12.595 10.804 1.00 96.81 84 GLU A O 1
ATOM 665 N N . TRP A 1 85 ? 3.074 11.569 8.874 1.00 97.31 85 TRP A N 1
ATOM 666 C CA . TRP A 1 85 ? 1.781 12.221 8.697 1.00 97.31 85 TRP A CA 1
ATOM 667 C C . TRP A 1 85 ? 0.869 12.055 9.918 1.00 97.31 85 TRP A C 1
ATOM 669 O O . TRP A 1 85 ? 0.357 13.035 10.464 1.00 97.31 85 TRP A O 1
ATOM 679 N N . TYR A 1 86 ? 0.691 10.823 10.408 1.00 98.06 86 TYR A N 1
ATOM 680 C CA . TYR A 1 86 ? -0.161 10.574 11.573 1.00 98.06 86 TYR A CA 1
ATOM 681 C C . TYR A 1 86 ? 0.414 11.216 12.848 1.00 98.06 86 TYR A C 1
ATOM 683 O O . TYR A 1 86 ? -0.335 11.779 13.651 1.00 98.06 86 TYR A O 1
ATOM 691 N N . ARG A 1 87 ? 1.741 11.213 13.030 1.00 96.81 87 ARG A N 1
ATOM 692 C CA . ARG A 1 87 ? 2.387 11.881 14.175 1.00 96.81 87 ARG A CA 1
ATOM 693 C C . ARG A 1 87 ? 2.224 13.401 14.128 1.00 96.81 87 ARG A C 1
ATOM 695 O O . ARG A 1 87 ? 1.873 13.999 15.149 1.00 96.81 87 ARG A O 1
ATOM 702 N N . GLN A 1 88 ? 2.424 14.024 12.965 1.00 96.38 88 GLN A N 1
ATOM 703 C CA . GLN A 1 88 ? 2.217 15.464 12.755 1.00 96.38 88 GLN A CA 1
ATOM 704 C C . GLN A 1 88 ? 0.783 15.880 13.125 1.00 96.38 88 GLN A C 1
ATOM 706 O O . GLN A 1 88 ? 0.573 16.913 13.762 1.00 96.38 88 GLN A O 1
ATOM 711 N N . HIS A 1 89 ? -0.194 15.014 12.848 1.00 96.94 89 HIS A N 1
ATOM 712 C CA . HIS A 1 89 ? -1.608 15.234 13.158 1.00 96.94 89 HIS A CA 1
ATOM 713 C C . HIS A 1 89 ? -2.057 14.746 14.547 1.00 96.94 89 HIS A C 1
ATOM 715 O O . HIS A 1 89 ? -3.259 14.746 14.840 1.00 96.94 89 HIS A O 1
ATOM 721 N N . ARG A 1 90 ? -1.100 14.422 15.431 1.00 97.25 90 ARG A N 1
ATOM 722 C CA . ARG A 1 90 ? -1.310 14.068 16.849 1.00 97.25 90 ARG A CA 1
ATOM 723 C C . ARG A 1 90 ? -2.121 12.788 17.074 1.00 97.25 90 ARG A C 1
ATOM 725 O O . ARG A 1 90 ? -2.844 12.697 18.062 1.00 97.25 90 ARG A O 1
ATOM 732 N N . PHE A 1 91 ? -2.003 11.817 16.175 1.00 97.88 91 PHE A N 1
ATOM 733 C CA . PHE A 1 91 ? -2.524 10.472 16.412 1.00 97.88 91 PHE A CA 1
ATOM 734 C C . PHE A 1 91 ? -1.624 9.691 17.373 1.00 97.88 91 PHE A C 1
ATOM 736 O O . PHE A 1 91 ? -0.421 9.950 17.465 1.00 97.88 91 PHE A O 1
ATOM 743 N N . ASP A 1 92 ? -2.201 8.694 18.042 1.00 97.62 92 ASP A N 1
ATOM 744 C CA . ASP A 1 92 ? -1.433 7.673 18.752 1.00 97.62 92 ASP A CA 1
ATOM 745 C C . ASP A 1 92 ? -0.961 6.598 17.760 1.00 97.62 92 ASP A C 1
ATOM 747 O O . ASP A 1 92 ? -1.763 5.810 17.247 1.00 97.62 92 ASP A O 1
ATOM 751 N N . VAL A 1 93 ? 0.340 6.621 17.449 1.00 98.25 93 VAL A N 1
ATOM 752 C CA . VAL A 1 93 ? 0.954 5.807 16.393 1.00 98.25 93 VAL A CA 1
ATOM 753 C C . VAL A 1 93 ? 1.958 4.820 16.974 1.00 98.25 93 VAL A C 1
ATOM 755 O O . VAL A 1 93 ? 3.037 5.206 17.429 1.00 98.25 93 VAL A O 1
ATOM 758 N N . THR A 1 94 ? 1.660 3.530 16.832 1.00 98.19 94 THR A N 1
ATOM 759 C CA . THR A 1 94 ? 2.616 2.436 17.032 1.00 98.19 94 THR A CA 1
ATOM 760 C C . THR A 1 94 ? 3.298 2.107 15.706 1.00 98.19 94 THR A C 1
ATOM 762 O O . THR A 1 94 ? 2.693 1.527 14.810 1.00 98.19 94 THR A O 1
ATOM 765 N N . ALA A 1 95 ? 4.570 2.472 15.558 1.00 98.19 95 ALA A N 1
ATOM 766 C CA . ALA A 1 95 ? 5.322 2.243 14.326 1.00 98.19 95 ALA A CA 1
ATOM 767 C C . ALA A 1 95 ? 6.508 1.313 14.580 1.00 98.19 95 ALA A C 1
ATOM 769 O O . ALA A 1 95 ? 7.404 1.657 15.356 1.00 98.19 95 ALA A O 1
ATOM 770 N N . LYS A 1 96 ? 6.529 0.153 13.917 1.00 98.12 96 LYS A N 1
ATOM 771 C CA . LYS A 1 96 ? 7.597 -0.841 14.079 1.00 98.12 96 LYS A CA 1
ATOM 772 C C . LYS A 1 96 ? 8.139 -1.297 12.725 1.00 98.12 96 LYS A C 1
ATOM 774 O O . LYS A 1 96 ? 7.379 -1.583 11.802 1.00 98.12 96 LYS A O 1
ATOM 779 N N . LYS A 1 97 ? 9.461 -1.413 12.636 1.00 98.00 97 LYS A N 1
ATOM 780 C CA . LYS A 1 97 ? 10.179 -2.045 11.528 1.00 98.00 97 LYS A CA 1
ATOM 781 C C . LYS A 1 97 ? 10.549 -3.471 11.930 1.00 98.00 97 LYS A C 1
ATOM 783 O O . LYS A 1 97 ? 11.134 -3.666 12.992 1.00 98.00 97 LYS A O 1
ATOM 788 N N . VAL A 1 98 ? 10.219 -4.455 11.102 1.00 97.50 98 VAL A N 1
ATOM 789 C CA . VAL A 1 98 ? 10.443 -5.875 11.401 1.00 97.50 98 VAL A CA 1
ATOM 790 C C . VAL A 1 98 ? 11.787 -6.320 10.826 1.00 97.50 98 VAL A C 1
ATOM 792 O O . VAL A 1 98 ? 12.001 -6.251 9.616 1.00 97.50 98 VAL A O 1
ATOM 795 N N . GLY A 1 99 ? 12.710 -6.733 11.694 1.00 95.62 99 GLY A N 1
ATOM 796 C CA . GLY A 1 99 ? 14.074 -7.118 11.329 1.00 95.62 99 GLY A CA 1
ATOM 797 C C . GLY A 1 99 ? 14.120 -8.344 10.422 1.00 95.62 99 GLY A C 1
ATOM 798 O O . GLY A 1 99 ? 13.345 -9.280 10.605 1.00 95.62 99 GLY A O 1
ATOM 799 N N . GLY A 1 100 ? 15.006 -8.316 9.424 1.00 92.75 100 GLY A N 1
ATOM 800 C CA . GLY A 1 100 ? 15.188 -9.399 8.446 1.00 92.75 100 GLY A CA 1
ATOM 801 C C . GLY A 1 100 ? 14.047 -9.582 7.438 1.00 92.75 100 GLY A C 1
ATOM 802 O O . GLY A 1 100 ? 14.253 -10.220 6.411 1.00 92.75 100 GLY A O 1
ATOM 803 N N . LEU A 1 101 ? 12.879 -8.987 7.686 1.00 94.31 101 LEU A N 1
ATOM 804 C CA . LEU A 1 101 ? 11.683 -9.184 6.877 1.00 94.31 101 LEU A CA 1
ATOM 805 C C . LEU A 1 101 ? 11.706 -8.350 5.591 1.00 94.31 101 LEU A C 1
ATOM 807 O O . LEU A 1 101 ? 12.024 -7.158 5.639 1.00 94.31 101 LEU A O 1
ATOM 811 N N . GLY A 1 102 ? 11.334 -8.968 4.467 1.00 94.94 102 GLY A N 1
ATOM 812 C CA . GLY A 1 102 ? 11.079 -8.291 3.194 1.00 94.94 102 GLY A CA 1
ATOM 813 C C . GLY A 1 102 ? 9.662 -7.716 3.087 1.00 94.94 102 GLY A C 1
ATOM 814 O O . GLY A 1 102 ? 9.060 -7.298 4.078 1.00 94.94 102 GLY A O 1
ATOM 815 N N . HIS A 1 103 ? 9.110 -7.732 1.872 1.00 96.50 103 HIS A N 1
ATOM 816 C CA . HIS A 1 103 ? 7.705 -7.408 1.608 1.00 96.50 103 HIS A CA 1
ATOM 817 C C . HIS A 1 103 ? 6.803 -8.631 1.843 1.00 96.50 103 HIS A C 1
ATOM 819 O O . HIS A 1 103 ? 6.137 -9.112 0.930 1.00 96.50 103 HIS A O 1
ATOM 825 N N . GLU A 1 104 ? 6.817 -9.162 3.065 1.00 93.00 104 GLU A N 1
ATOM 826 C CA . GLU A 1 104 ? 6.134 -10.413 3.415 1.00 93.00 104 GLU A CA 1
ATOM 827 C C . GLU A 1 104 ? 4.835 -10.166 4.191 1.00 93.00 104 GLU A C 1
ATOM 829 O O . GLU A 1 104 ? 4.697 -9.224 4.984 1.00 93.00 104 GLU A O 1
ATOM 834 N N . ARG A 1 105 ? 3.876 -11.085 4.048 1.00 93.25 105 ARG A N 1
ATOM 835 C CA . ARG A 1 105 ? 2.616 -11.039 4.799 1.00 93.25 105 ARG A CA 1
ATOM 836 C C . ARG A 1 105 ? 2.813 -11.600 6.208 1.00 93.25 105 ARG A C 1
ATOM 838 O O . ARG A 1 105 ? 2.810 -12.808 6.399 1.00 93.25 105 ARG A O 1
ATOM 845 N N . LYS A 1 106 ? 2.872 -10.722 7.213 1.00 94.62 106 LYS A N 1
ATOM 846 C CA . LYS A 1 106 ? 2.844 -11.109 8.643 1.00 94.62 106 LYS A CA 1
ATOM 847 C C . LYS A 1 106 ? 1.568 -10.630 9.336 1.00 94.62 106 LYS A C 1
ATOM 849 O O . LYS A 1 106 ? 1.566 -9.543 9.908 1.00 94.62 106 LYS A O 1
ATOM 854 N N . PRO A 1 107 ? 0.407 -11.288 9.172 1.00 95.94 107 PRO A N 1
ATOM 855 C CA . PRO A 1 107 ? -0.843 -10.830 9.794 1.00 95.94 107 PRO A CA 1
ATOM 856 C C . PRO A 1 107 ? -0.799 -10.837 11.330 1.00 95.94 107 PRO A C 1
ATOM 858 O O . PRO A 1 107 ? -1.543 -10.089 11.964 1.00 95.94 107 PRO A O 1
ATOM 861 N N . GLU A 1 108 ? 0.112 -11.606 11.922 1.00 96.44 108 GLU A N 1
ATOM 862 C CA . GLU A 1 108 ? 0.282 -11.797 13.361 1.00 96.44 108 GLU A CA 1
ATOM 863 C C . GLU A 1 108 ? 0.612 -10.482 14.080 1.00 96.44 108 GLU A C 1
ATOM 865 O O . GLU A 1 108 ? 0.081 -10.234 15.162 1.00 96.44 108 GLU A O 1
ATOM 870 N N . VAL A 1 109 ? 1.399 -9.584 13.463 1.00 97.12 109 VAL A N 1
ATOM 871 C CA . VAL A 1 109 ? 1.734 -8.283 14.079 1.00 97.12 109 VAL A CA 1
ATOM 872 C C . VAL A 1 109 ? 0.509 -7.371 14.205 1.00 97.12 109 VAL A C 1
ATOM 874 O O . VAL A 1 109 ? 0.344 -6.688 15.215 1.00 97.12 109 VAL A O 1
ATOM 877 N N . ALA A 1 110 ? -0.395 -7.403 13.220 1.00 97.50 110 ALA A N 1
ATOM 878 C CA . ALA A 1 110 ? -1.650 -6.657 13.279 1.00 97.50 110 ALA A CA 1
ATOM 879 C C . ALA A 1 110 ? -2.623 -7.306 14.271 1.00 97.50 110 ALA A C 1
ATOM 881 O O . ALA A 1 110 ? -3.248 -6.602 15.061 1.00 97.50 110 ALA A O 1
ATOM 882 N N . ALA A 1 111 ? -2.708 -8.641 14.283 1.00 97.06 111 ALA A N 1
ATOM 883 C CA . ALA A 1 111 ? -3.536 -9.379 15.233 1.00 97.06 111 ALA A CA 1
ATOM 884 C C . ALA A 1 111 ? -3.130 -9.102 16.691 1.00 97.06 111 ALA A C 1
ATOM 886 O O . ALA A 1 111 ? -3.998 -8.853 17.528 1.00 97.06 111 ALA A O 1
ATOM 887 N N . ALA A 1 112 ? -1.826 -9.078 16.989 1.00 96.88 112 ALA A N 1
ATOM 888 C CA . ALA A 1 112 ? -1.306 -8.758 18.319 1.00 96.88 112 ALA A CA 1
ATOM 889 C C . ALA A 1 112 ? -1.652 -7.323 18.739 1.00 96.88 112 ALA A C 1
ATOM 891 O O . ALA A 1 112 ? -2.121 -7.090 19.855 1.00 96.88 112 ALA A O 1
ATOM 892 N N . PHE A 1 113 ? -1.487 -6.363 17.825 1.00 97.69 113 PHE A N 1
ATOM 893 C CA . PHE A 1 113 ? -1.862 -4.974 18.074 1.00 97.69 113 PHE A CA 1
ATOM 894 C C . PHE A 1 113 ? -3.364 -4.810 18.319 1.00 97.69 113 PHE A C 1
ATOM 896 O O . PHE A 1 113 ? -3.763 -4.110 19.250 1.00 97.69 113 PHE A O 1
ATOM 903 N N . PHE A 1 114 ? -4.203 -5.480 17.527 1.00 97.56 114 PHE A N 1
ATOM 904 C CA . PHE A 1 114 ? -5.648 -5.455 17.715 1.00 97.56 114 PHE A CA 1
ATOM 905 C C . PHE A 1 114 ? -6.061 -6.038 19.056 1.00 97.56 114 PHE A C 1
ATOM 907 O O . PHE A 1 114 ? -6.800 -5.373 19.776 1.00 97.56 114 PHE A O 1
ATOM 914 N N . ALA A 1 115 ? -5.553 -7.221 19.410 1.00 96.31 115 ALA A N 1
ATOM 915 C CA . ALA A 1 115 ? -5.847 -7.872 20.682 1.00 96.31 115 ALA A CA 1
ATOM 916 C C . ALA A 1 115 ? -5.563 -6.945 21.874 1.00 96.31 115 ALA A C 1
ATOM 918 O O . ALA A 1 115 ? -6.438 -6.733 22.715 1.00 96.31 115 ALA A O 1
ATOM 919 N N . SER A 1 116 ? -4.381 -6.319 21.874 1.00 96.12 116 SER A N 1
ATOM 920 C CA . SER A 1 116 ? -3.986 -5.326 22.875 1.00 96.12 116 SER A CA 1
ATOM 921 C C . SER A 1 116 ? -4.903 -4.096 22.868 1.00 96.12 116 SER A C 1
ATOM 923 O O . SER A 1 116 ? -5.411 -3.691 23.911 1.00 96.12 116 SER A O 1
ATOM 925 N N . THR A 1 117 ? -5.196 -3.542 21.687 1.00 95.88 117 THR A N 1
ATOM 926 C CA . THR A 1 117 ? -5.999 -2.316 21.540 1.00 95.88 117 THR A CA 1
ATOM 927 C C . THR A 1 117 ? -7.425 -2.469 22.068 1.00 95.88 117 THR A C 1
ATOM 929 O O . THR A 1 117 ? -7.942 -1.544 22.689 1.00 95.88 117 THR A O 1
ATOM 932 N N . ILE A 1 118 ? -8.077 -3.612 21.825 1.00 95.62 118 ILE A N 1
ATOM 933 C CA . ILE A 1 118 ? -9.465 -3.847 22.264 1.00 95.62 118 ILE A CA 1
ATOM 934 C C . ILE A 1 118 ? -9.565 -4.631 23.581 1.00 95.62 118 ILE A C 1
ATOM 936 O O . ILE A 1 118 ? -10.671 -4.997 23.985 1.00 95.62 118 ILE A O 1
ATOM 940 N N . GLY A 1 119 ? -8.431 -4.908 24.235 1.00 95.31 119 GLY A N 1
ATOM 941 C CA . GLY A 1 119 ? -8.377 -5.604 25.520 1.00 95.31 119 GLY A CA 1
ATOM 942 C C . GLY A 1 119 ? -8.932 -7.029 25.475 1.00 95.31 119 GLY A C 1
ATOM 943 O O . GLY A 1 119 ? -9.610 -7.448 26.411 1.00 95.31 119 GLY A O 1
ATOM 944 N N . VAL A 1 120 ? -8.703 -7.766 24.382 1.00 94.00 120 VAL A N 1
ATOM 945 C CA . VAL A 1 120 ? -9.114 -9.176 24.274 1.00 94.00 120 VAL A CA 1
ATOM 946 C C . VAL A 1 120 ? -7.909 -10.097 24.363 1.00 94.00 120 VAL A C 1
ATOM 948 O O . VAL A 1 120 ? -6.876 -9.853 23.746 1.00 94.00 120 VAL A O 1
ATOM 951 N N . ASN A 1 121 ? -8.079 -11.208 25.078 1.00 94.00 121 ASN A N 1
ATOM 952 C CA . ASN A 1 121 ? -7.119 -12.303 25.084 1.00 94.00 121 ASN A CA 1
ATOM 953 C C . ASN A 1 121 ? -7.524 -13.317 24.003 1.00 94.00 121 ASN A C 1
ATOM 955 O O . ASN A 1 121 ? -8.527 -14.018 24.172 1.00 94.00 121 ASN A O 1
ATOM 959 N N . PRO A 1 122 ? -6.810 -13.385 22.867 1.00 90.00 122 PRO A N 1
ATOM 960 C CA . PRO A 1 122 ? -7.119 -14.347 21.820 1.00 90.00 122 PRO A CA 1
ATOM 961 C C . PRO A 1 122 ? -6.910 -15.773 22.343 1.00 90.00 122 PRO A C 1
ATOM 963 O O . PRO A 1 122 ? -5.957 -16.044 23.068 1.00 90.00 122 PRO A O 1
ATOM 966 N N . LYS A 1 123 ? -7.788 -16.702 21.940 1.00 91.00 123 LYS A N 1
ATOM 967 C CA . LYS A 1 123 ? -7.691 -18.125 22.330 1.00 91.00 123 LYS A CA 1
ATOM 968 C C . LYS A 1 123 ? -6.340 -18.736 21.961 1.00 91.00 123 LYS A C 1
ATOM 970 O O . LYS A 1 123 ? -5.821 -19.577 22.685 1.00 91.00 123 LYS A O 1
ATOM 975 N N . THR A 1 124 ? -5.795 -18.293 20.836 1.00 91.31 124 THR A N 1
ATOM 976 C CA . THR A 1 124 ? -4.452 -18.617 20.376 1.00 91.31 124 THR A CA 1
ATOM 977 C C . THR A 1 124 ? -3.718 -17.291 20.215 1.00 91.31 124 THR A C 1
ATOM 979 O O . THR A 1 124 ? -4.031 -16.552 19.277 1.00 91.31 124 THR A O 1
ATOM 982 N N . PRO A 1 125 ? -2.817 -16.933 21.148 1.00 88.81 125 PRO A N 1
ATOM 983 C CA . PRO A 1 125 ? -1.970 -15.757 21.008 1.00 88.81 125 PRO A CA 1
ATOM 984 C C . PRO A 1 125 ? -1.271 -15.747 19.645 1.00 88.81 125 PRO A C 1
ATOM 986 O O . PRO A 1 125 ? -0.815 -16.806 19.210 1.00 88.81 125 PRO A O 1
ATOM 989 N N . PRO A 1 126 ? -1.200 -14.594 18.956 1.00 88.88 126 PRO A N 1
ATOM 990 C CA . PRO A 1 126 ? -0.437 -14.479 17.724 1.00 88.88 126 PRO A CA 1
ATOM 991 C C . PRO A 1 126 ? 1.005 -14.897 17.989 1.00 88.88 126 PRO A C 1
ATOM 993 O O . PRO A 1 126 ? 1.663 -14.328 18.863 1.00 88.88 126 PRO A O 1
ATOM 996 N N . ASP A 1 127 ? 1.478 -15.897 17.254 1.00 91.50 127 ASP A N 1
ATOM 997 C CA . ASP A 1 127 ? 2.867 -16.315 17.339 1.00 91.50 127 ASP A CA 1
ATOM 998 C C . ASP A 1 127 ? 3.727 -15.289 16.604 1.00 91.50 127 ASP A C 1
ATOM 1000 O O . ASP A 1 127 ? 3.799 -15.258 15.376 1.00 91.50 127 ASP A O 1
ATOM 1004 N N . LEU A 1 128 ? 4.346 -14.395 17.371 1.00 91.19 128 LEU A N 1
ATOM 1005 C CA . LEU A 1 128 ? 5.311 -13.444 16.832 1.00 91.19 128 LEU A CA 1
ATOM 1006 C C . LEU A 1 128 ? 6.681 -14.099 16.600 1.00 91.19 128 LEU A C 1
ATOM 1008 O O . LEU A 1 128 ? 7.560 -13.449 16.043 1.00 91.19 128 LEU A O 1
ATOM 1012 N N . GLY A 1 129 ? 6.871 -15.363 16.996 1.00 89.50 129 GLY A N 1
ATOM 1013 C CA . GLY A 1 129 ? 8.071 -16.147 16.744 1.00 89.50 129 GLY A CA 1
ATOM 1014 C C . GLY A 1 129 ? 9.370 -15.385 17.048 1.00 89.50 129 GLY A C 1
ATOM 1015 O O . GLY A 1 129 ? 9.472 -14.712 18.077 1.00 89.50 129 GLY A O 1
ATOM 1016 N N . PRO A 1 130 ? 10.375 -15.458 16.157 1.00 91.06 130 PRO A N 1
ATOM 1017 C CA . PRO A 1 130 ? 11.637 -14.737 16.299 1.00 91.06 130 PRO A CA 1
ATOM 1018 C C . PRO A 1 130 ? 11.592 -13.304 15.731 1.00 91.06 130 PRO A C 1
ATOM 1020 O O . PRO A 1 130 ? 12.647 -12.737 15.446 1.00 91.06 130 PRO A O 1
ATOM 1023 N N . LEU A 1 131 ? 10.410 -12.716 15.496 1.00 92.12 131 LEU A N 1
ATOM 1024 C CA . LEU A 1 131 ? 10.316 -11.396 14.867 1.00 92.12 131 LEU A CA 1
ATOM 1025 C C . LEU A 1 131 ? 10.939 -10.316 15.764 1.00 92.12 131 LEU A C 1
ATOM 1027 O O . LEU A 1 131 ? 10.459 -10.021 16.859 1.00 92.12 131 LEU A O 1
ATOM 1031 N N . VAL A 1 132 ? 11.991 -9.671 15.259 1.00 94.19 132 VAL A N 1
ATOM 1032 C CA . VAL A 1 132 ? 12.636 -8.540 15.932 1.00 94.19 132 VAL A CA 1
ATOM 1033 C C . VAL A 1 132 ? 11.906 -7.255 15.550 1.00 94.19 132 VAL A C 1
ATOM 1035 O O . VAL A 1 132 ? 12.034 -6.761 14.431 1.00 94.19 132 VAL A O 1
ATOM 1038 N N . MET A 1 133 ? 11.129 -6.704 16.480 1.00 96.06 133 MET A N 1
ATOM 1039 C CA . MET A 1 133 ? 10.358 -5.475 16.271 1.00 96.06 133 MET A CA 1
ATOM 1040 C C . MET A 1 133 ? 11.172 -4.253 16.711 1.00 96.06 133 MET A C 1
ATOM 1042 O O . MET A 1 133 ? 11.326 -4.001 17.903 1.00 96.06 133 MET A O 1
ATOM 1046 N N . MET A 1 134 ? 11.666 -3.466 15.757 1.00 97.19 134 MET A N 1
ATOM 1047 C CA . MET A 1 134 ? 12.420 -2.238 16.018 1.00 97.19 134 MET A CA 1
ATOM 1048 C C . MET A 1 134 ? 11.497 -1.023 16.014 1.00 97.19 134 MET A C 1
ATOM 1050 O O . MET A 1 134 ? 10.695 -0.850 15.096 1.00 97.19 134 MET A O 1
ATOM 1054 N N . ASP A 1 135 ? 11.627 -0.146 17.005 1.00 97.12 135 ASP A N 1
ATOM 1055 C CA . ASP A 1 135 ? 10.885 1.113 17.029 1.00 97.12 135 ASP A CA 1
ATOM 1056 C C . ASP A 1 135 ? 11.300 2.054 15.897 1.00 97.12 135 ASP A C 1
ATOM 1058 O O . ASP A 1 135 ? 12.482 2.314 15.664 1.00 97.12 135 ASP A O 1
ATOM 1062 N N . VAL A 1 136 ? 10.305 2.603 15.196 1.00 95.88 136 VAL A N 1
ATOM 1063 C CA . VAL A 1 136 ? 10.535 3.640 14.188 1.00 95.88 136 VAL A CA 1
ATOM 1064 C C . VAL A 1 136 ? 10.588 4.987 14.893 1.00 95.88 136 VAL A C 1
ATOM 1066 O O . VAL A 1 136 ? 9.561 5.625 15.160 1.00 95.88 136 VAL A O 1
ATOM 1069 N N . MET A 1 137 ? 11.804 5.429 15.190 1.00 91.50 137 MET A N 1
ATOM 1070 C CA . MET A 1 137 ? 12.035 6.733 15.801 1.00 91.50 137 MET A CA 1
ATOM 1071 C C . MET A 1 137 ? 11.591 7.861 14.855 1.00 91.50 137 MET A C 1
ATOM 1073 O O . MET A 1 137 ? 11.760 7.746 13.637 1.00 91.50 137 MET A O 1
ATOM 1077 N N . PRO A 1 138 ? 10.989 8.947 15.372 1.00 85.94 138 PRO A N 1
ATOM 1078 C CA . PRO A 1 138 ? 10.727 10.128 14.562 1.00 85.94 138 PRO A CA 1
ATOM 1079 C C . PRO A 1 138 ? 12.052 10.652 13.998 1.00 85.94 138 PRO A C 1
ATOM 1081 O O . PRO A 1 138 ? 13.028 10.806 14.735 1.00 85.94 138 PRO A O 1
ATOM 1084 N N . ARG A 1 139 ? 12.106 10.892 12.680 1.00 76.31 139 ARG A N 1
ATOM 1085 C CA . ARG A 1 139 ? 13.267 11.526 12.046 1.00 76.31 139 ARG A CA 1
ATOM 1086 C C . ARG A 1 139 ? 13.376 12.945 12.604 1.00 76.31 139 ARG A C 1
ATOM 1088 O O . ARG A 1 139 ? 12.600 13.811 12.232 1.00 76.31 139 ARG A O 1
ATOM 1095 N N . GLY A 1 140 ? 14.314 13.148 13.525 1.00 60.44 140 GLY A N 1
ATOM 1096 C CA . GLY A 1 140 ? 14.587 14.446 14.134 1.00 60.44 140 GLY A CA 1
ATOM 1097 C C . GLY A 1 140 ? 14.065 14.564 15.562 1.00 60.44 140 GLY A C 1
ATOM 1098 O O . GLY A 1 140 ? 12.994 15.107 15.802 1.00 60.44 140 GLY A O 1
ATOM 1099 N N . GLY A 1 141 ? 14.901 14.195 16.538 1.00 50.03 141 GLY A N 1
ATOM 1100 C CA . GLY A 1 141 ? 14.745 14.615 17.942 1.00 50.03 141 GLY A CA 1
ATOM 1101 C C . GLY A 1 141 ? 14.722 16.141 18.146 1.00 50.03 141 GLY A C 1
ATOM 1102 O O . GLY A 1 141 ? 14.534 16.619 19.260 1.00 50.03 141 GLY A O 1
ATOM 1103 N N . LEU A 1 142 ? 14.855 16.918 17.072 1.00 48.16 142 LEU A N 1
ATOM 1104 C CA . LEU A 1 142 ? 14.470 18.313 17.018 1.00 48.16 142 LEU A CA 1
ATOM 1105 C C . LEU A 1 142 ? 12.952 18.363 16.867 1.00 48.16 142 LEU A C 1
ATOM 1107 O O . LEU A 1 142 ? 12.427 18.242 15.763 1.00 48.16 142 LEU A O 1
ATOM 1111 N N . ARG A 1 143 ? 12.244 18.525 17.992 1.00 51.16 143 ARG A N 1
ATOM 1112 C CA . ARG A 1 143 ? 10.858 19.006 17.995 1.00 51.16 143 ARG A CA 1
ATOM 1113 C C . ARG A 1 143 ? 10.759 20.111 16.945 1.00 51.16 143 ARG A C 1
ATOM 1115 O O . ARG A 1 143 ? 11.292 21.194 17.179 1.00 51.16 143 ARG A O 1
ATOM 1122 N N . SER A 1 144 ? 10.085 19.865 15.821 1.00 46.72 144 SER A N 1
ATOM 1123 C CA . SER A 1 144 ? 9.622 20.970 14.988 1.00 46.72 144 SER A CA 1
ATOM 1124 C C . SER A 1 144 ? 8.891 21.909 15.947 1.00 46.72 144 SER A C 1
ATOM 1126 O O . SER A 1 144 ? 8.040 21.410 16.705 1.00 46.72 144 SER A O 1
ATOM 1128 N N . PRO A 1 145 ? 9.280 23.197 16.034 1.00 48.50 145 PRO A N 1
ATOM 1129 C CA . PRO A 1 145 ? 8.613 24.132 16.918 1.00 48.50 145 PRO A CA 1
ATOM 1130 C C . PRO A 1 145 ? 7.127 23.969 16.651 1.00 48.50 145 PRO A C 1
ATOM 1132 O O . PRO A 1 145 ? 6.689 23.961 15.498 1.00 48.50 145 PRO A O 1
ATOM 1135 N N . ARG A 1 146 ? 6.383 23.669 17.722 1.00 49.09 146 ARG A N 1
ATOM 1136 C CA . ARG A 1 146 ? 4.924 23.592 17.688 1.00 49.09 146 ARG A CA 1
ATOM 1137 C C . ARG A 1 146 ? 4.489 24.786 16.841 1.00 49.09 146 ARG A C 1
ATOM 1139 O O . ARG A 1 146 ? 4.907 25.877 17.220 1.00 49.09 146 ARG A O 1
ATOM 1146 N N . PRO A 1 147 ? 3.743 24.607 15.730 1.00 49.69 147 PRO A N 1
ATOM 1147 C CA . PRO A 1 147 ? 3.146 25.737 15.044 1.00 49.69 147 PRO A CA 1
ATOM 1148 C C . PRO A 1 147 ? 2.418 26.489 16.140 1.00 49.69 147 PRO A C 1
ATOM 1150 O O . PRO A 1 147 ? 1.507 25.935 16.769 1.00 49.69 147 PRO A O 1
ATOM 1153 N N . GLU A 1 148 ? 2.967 27.639 16.507 1.00 42.81 148 GLU A N 1
ATOM 1154 C CA . GLU A 1 148 ? 2.403 28.485 17.528 1.00 42.81 148 GLU A CA 1
ATOM 1155 C C . GLU A 1 148 ? 1.080 28.879 16.905 1.00 42.81 148 GLU A C 1
ATOM 1157 O O . GLU A 1 148 ? 1.043 29.614 15.920 1.00 42.81 148 GLU A O 1
ATOM 1162 N N . LEU A 1 149 ? 0.011 28.206 17.347 1.00 45.31 149 LEU A N 1
ATOM 1163 C CA . LEU A 1 149 ? -1.339 28.557 16.962 1.00 45.31 149 LEU A CA 1
ATOM 1164 C C . LEU A 1 149 ? -1.413 30.030 17.302 1.00 45.31 149 LEU A C 1
ATOM 1166 O O . LEU A 1 149 ? -1.367 30.366 18.488 1.00 45.31 149 LEU A O 1
ATOM 1170 N N . SER A 1 150 ? -1.408 30.879 16.271 1.00 47.03 150 SER A N 1
ATOM 1171 C CA . SER A 1 150 ? -1.534 32.312 16.453 1.00 47.03 150 SER A CA 1
ATOM 1172 C C . SER A 1 150 ? -2.690 32.495 17.428 1.00 47.03 150 SER A C 1
ATOM 1174 O O . SER A 1 150 ? -3.735 31.858 17.221 1.00 47.03 150 SER A O 1
ATOM 1176 N N . PRO A 1 151 ? -2.487 33.222 18.542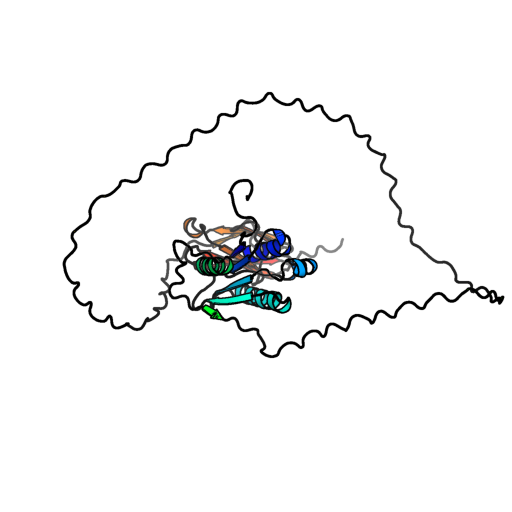 1.00 56.44 151 PRO A N 1
ATOM 1177 C CA . PRO A 1 151 ? -3.537 33.392 19.527 1.00 56.44 151 PRO A CA 1
ATOM 1178 C C . PRO A 1 151 ? -4.800 33.806 18.772 1.00 56.44 151 PRO A C 1
ATOM 1180 O O . PRO A 1 151 ? -4.693 34.630 17.854 1.00 56.44 151 PRO A O 1
ATOM 1183 N N . PRO A 1 152 ? -5.962 33.193 19.072 1.00 58.81 152 PRO A N 1
ATOM 1184 C CA . PRO A 1 152 ? -7.194 33.553 18.390 1.00 58.81 152 PRO A CA 1
ATOM 1185 C C . PRO A 1 152 ? -7.308 35.079 18.430 1.00 58.81 152 PRO A C 1
ATOM 1187 O O . PRO A 1 152 ? -7.008 35.660 19.483 1.00 58.81 152 PRO A O 1
ATOM 1190 N N . PRO A 1 153 ? -7.640 35.735 17.300 1.00 56.03 153 PRO A N 1
ATOM 1191 C CA . PRO A 1 153 ? -7.763 37.182 17.269 1.00 56.03 153 PRO A CA 1
ATOM 1192 C C . PRO A 1 153 ? -8.633 37.579 18.454 1.00 56.03 153 PRO A C 1
ATOM 1194 O O . PRO A 1 153 ? -9.731 37.044 18.616 1.00 56.03 153 PRO A O 1
ATOM 1197 N N . ARG A 1 154 ? -8.088 38.428 19.337 1.00 60.12 154 ARG A N 1
ATOM 1198 C CA . ARG A 1 154 ? -8.833 38.941 20.484 1.00 60.12 154 ARG A CA 1
ATOM 1199 C C . ARG A 1 154 ? -10.142 39.472 19.927 1.00 60.12 154 ARG A C 1
ATOM 1201 O O . ARG A 1 154 ? -10.123 40.388 19.108 1.00 60.12 154 ARG A O 1
ATOM 1208 N N . THR A 1 155 ? -11.249 38.867 20.336 1.00 52.28 155 THR A N 1
ATOM 1209 C CA . THR A 1 155 ? -12.582 39.383 20.073 1.00 52.28 155 THR A CA 1
ATOM 1210 C C . THR A 1 155 ? -12.622 40.749 20.739 1.00 52.28 155 THR A C 1
ATOM 1212 O O . THR A 1 155 ? -12.759 40.859 21.955 1.00 52.28 155 THR A O 1
ATOM 1215 N N . VAL A 1 156 ? -12.375 41.797 19.956 1.00 62.41 156 VAL A N 1
ATOM 1216 C CA . VAL A 1 156 ? -12.651 43.163 20.374 1.00 62.41 156 VAL A CA 1
ATOM 1217 C C . VAL A 1 156 ? -14.156 43.187 20.572 1.00 62.41 156 VAL A C 1
ATOM 1219 O O . VAL A 1 156 ? -14.907 42.945 19.625 1.00 62.41 156 VAL A O 1
ATOM 1222 N N . SER A 1 157 ? -14.588 43.358 21.820 1.00 59.00 157 SER A N 1
ATOM 1223 C CA . SER A 1 157 ? -15.996 43.540 22.148 1.00 59.00 157 SER A CA 1
ATOM 1224 C C . SER A 1 157 ? -16.581 44.594 21.204 1.00 59.00 157 SER A C 1
ATOM 1226 O O . SER A 1 157 ? -15.957 45.646 21.035 1.00 59.00 157 SER A O 1
ATOM 1228 N N . PRO A 1 158 ? -17.734 44.338 20.564 1.00 64.31 158 PRO A N 1
ATOM 1229 C CA . PRO A 1 158 ? -18.375 45.355 19.751 1.00 64.31 158 PRO A CA 1
ATOM 1230 C C . PRO A 1 158 ? -18.648 46.587 20.630 1.00 64.31 158 PRO A C 1
ATOM 1232 O O . PRO A 1 158 ? -19.113 46.425 21.764 1.00 64.31 158 PRO A O 1
ATOM 1235 N N . PRO A 1 159 ? -18.334 47.806 20.158 1.00 58.56 159 PRO A N 1
ATOM 1236 C CA . PRO A 1 159 ? -18.690 49.017 20.878 1.00 58.56 159 PRO A CA 1
ATOM 1237 C C . PRO A 1 159 ? -20.211 49.062 21.071 1.00 58.56 159 PRO A C 1
ATOM 1239 O O . PRO A 1 159 ? -20.976 48.761 20.152 1.00 58.56 159 PRO A O 1
ATOM 1242 N N . GLN A 1 160 ? -20.635 49.404 22.290 1.00 62.88 160 GLN A N 1
ATOM 1243 C CA . GLN A 1 160 ? -22.033 49.678 22.618 1.00 62.88 160 GLN A CA 1
ATOM 1244 C C . GLN A 1 160 ? -22.617 50.703 21.626 1.00 62.88 160 GLN A C 1
ATOM 1246 O O . GLN A 1 160 ? -21.917 51.658 21.275 1.00 62.88 160 GLN A O 1
ATOM 1251 N N . PRO A 1 161 ? -23.884 50.559 21.196 1.00 58.41 161 PRO A N 1
ATOM 1252 C CA . PRO A 1 161 ? -24.535 51.569 20.374 1.00 58.41 161 PRO A CA 1
ATOM 1253 C C . PRO A 1 161 ? -24.707 52.849 21.197 1.00 58.41 161 PRO A C 1
ATOM 1255 O O . PRO A 1 161 ? -25.439 52.860 22.186 1.00 58.41 161 PRO A O 1
ATOM 1258 N N . ALA A 1 162 ? -24.019 53.914 20.791 1.00 53.19 162 ALA A N 1
ATOM 1259 C CA . ALA A 1 162 ? -24.309 55.264 21.245 1.00 53.19 162 ALA A CA 1
ATOM 1260 C C . ALA A 1 162 ? -25.598 55.765 20.572 1.00 53.19 162 ALA A C 1
ATOM 1262 O O . ALA A 1 162 ? -25.852 55.487 19.398 1.00 53.19 162 ALA A O 1
ATOM 1263 N N . GLU A 1 163 ? -26.409 56.484 21.346 1.00 55.34 163 GLU A N 1
ATOM 1264 C CA . GLU A 1 163 ? -27.660 57.117 20.931 1.00 55.34 163 GLU A CA 1
ATOM 1265 C C . GLU A 1 163 ? -27.493 58.052 19.715 1.00 55.34 163 GLU A C 1
ATOM 1267 O O . GLU A 1 163 ? -26.444 58.678 19.540 1.00 55.34 163 GLU A O 1
ATOM 1272 N N . PRO A 1 164 ? -28.537 58.204 18.878 1.00 53.94 164 PRO A N 1
ATOM 1273 C CA . PRO A 1 164 ? -28.466 59.018 17.675 1.00 53.94 164 PRO A CA 1
ATOM 1274 C C . PRO A 1 164 ? -28.602 60.511 18.004 1.00 53.94 164 PRO A C 1
ATOM 1276 O O . PRO A 1 164 ? -29.700 61.011 18.252 1.00 53.94 164 PRO A O 1
ATOM 1279 N N . GLN A 1 165 ? -27.500 61.256 17.909 1.00 48.34 165 GLN A N 1
ATOM 1280 C CA . GLN A 1 165 ? -27.564 62.704 17.724 1.00 48.34 165 GLN A CA 1
ATOM 1281 C C . GLN A 1 165 ? -27.740 63.035 16.239 1.00 48.34 165 GLN A C 1
ATOM 1283 O O . GLN A 1 165 ? -26.895 62.742 15.395 1.00 48.34 165 GLN A O 1
ATOM 1288 N N . ARG A 1 166 ? -28.879 63.668 15.935 1.00 51.69 166 ARG A N 1
ATOM 1289 C CA . ARG A 1 166 ? -29.133 64.392 14.686 1.00 51.69 166 ARG A CA 1
ATOM 1290 C C . ARG A 1 166 ? -28.093 65.499 14.516 1.00 51.69 166 ARG A C 1
ATOM 1292 O O . ARG A 1 166 ? -27.942 66.331 15.405 1.00 51.69 166 ARG A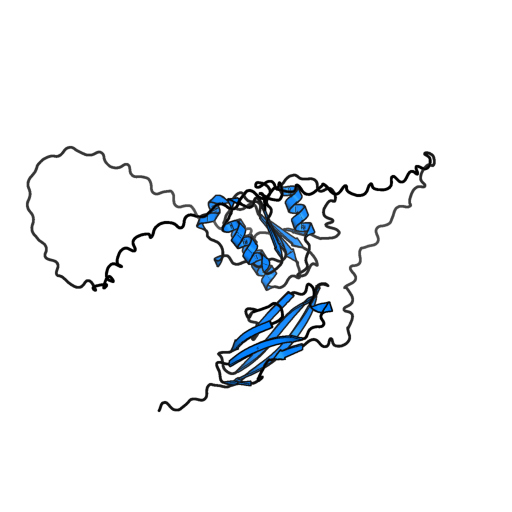 O 1
ATOM 1299 N N . GLY A 1 167 ? -27.480 65.578 13.343 1.00 43.44 167 GLY A N 1
ATOM 1300 C CA . GLY A 1 167 ? -26.645 66.712 12.961 1.00 43.44 167 GLY A CA 1
ATOM 1301 C C . GLY A 1 167 ? -26.323 66.676 11.476 1.00 43.44 167 GLY A C 1
ATOM 1302 O O . GLY A 1 167 ? -25.736 65.720 10.990 1.00 43.44 167 GLY A O 1
ATOM 1303 N N . ALA A 1 168 ? -26.784 67.701 10.769 1.00 50.62 168 ALA A N 1
ATOM 1304 C CA . ALA A 1 168 ? -26.671 67.896 9.334 1.00 50.62 168 ALA A CA 1
ATOM 1305 C C . ALA A 1 168 ? -25.220 68.105 8.865 1.00 50.62 168 ALA A C 1
ATOM 1307 O O . ALA A 1 168 ? -24.406 68.666 9.593 1.00 50.62 168 ALA A O 1
ATOM 1308 N N . GLY A 1 169 ? -24.927 67.740 7.615 1.00 41.78 169 GLY A N 1
ATOM 1309 C CA . GLY A 1 169 ? -23.662 68.098 6.973 1.00 41.78 169 GLY A CA 1
ATOM 1310 C C . GLY A 1 169 ? -23.476 67.428 5.619 1.00 41.78 169 GLY A C 1
ATOM 1311 O O . GLY A 1 169 ? -23.192 66.241 5.545 1.00 41.78 169 GLY A O 1
ATOM 1312 N N . ALA A 1 170 ? -23.674 68.205 4.559 1.00 54.31 170 ALA A N 1
ATOM 1313 C CA . ALA A 1 170 ? -23.545 67.825 3.159 1.00 54.31 170 ALA A CA 1
ATOM 1314 C C . ALA A 1 170 ? -22.081 67.625 2.714 1.00 54.31 170 ALA A C 1
ATOM 1316 O O . ALA A 1 170 ? -21.202 68.348 3.179 1.00 54.31 170 ALA A O 1
ATOM 1317 N N . ALA A 1 171 ? -21.850 66.716 1.756 1.00 46.56 171 ALA A N 1
ATOM 1318 C CA . ALA A 1 171 ? -20.657 66.648 0.897 1.00 46.56 171 ALA A CA 1
ATOM 1319 C C . ALA A 1 171 ? -20.925 65.763 -0.360 1.00 46.56 171 ALA A C 1
ATOM 1321 O O . ALA A 1 171 ? -21.872 64.976 -0.333 1.00 46.56 171 ALA A O 1
ATOM 1322 N N . PRO A 1 172 ? -20.158 65.929 -1.463 1.00 61.56 172 PRO A N 1
ATOM 1323 C CA . PRO A 1 172 ? -20.630 65.856 -2.860 1.00 61.56 172 PRO A CA 1
ATOM 1324 C C . PRO A 1 172 ? -20.410 64.492 -3.564 1.00 61.56 172 PRO A C 1
ATOM 1326 O O . PRO A 1 172 ? -19.770 63.609 -2.989 1.00 61.56 172 PRO A O 1
ATOM 1329 N N . PRO A 1 173 ? -20.925 64.301 -4.803 1.00 55.22 173 PRO A N 1
ATOM 1330 C CA . PRO A 1 173 ? -20.862 63.023 -5.508 1.00 55.22 173 PRO A CA 1
ATOM 1331 C C . PRO A 1 173 ? -19.503 62.822 -6.189 1.00 55.22 173 PRO A C 1
ATOM 1333 O O . PRO A 1 173 ? -18.962 63.741 -6.802 1.00 55.22 173 PRO A O 1
ATOM 1336 N N . ILE A 1 174 ? -18.973 61.602 -6.102 1.00 51.22 174 ILE A N 1
ATOM 1337 C CA . ILE A 1 174 ? -17.851 61.145 -6.925 1.00 51.22 174 ILE A CA 1
ATOM 1338 C C . ILE A 1 174 ? -18.407 60.141 -7.930 1.00 51.22 174 ILE A C 1
ATOM 1340 O O . ILE A 1 174 ? -18.805 59.032 -7.571 1.00 51.22 174 ILE A O 1
ATOM 1344 N N . ASP A 1 175 ? -18.427 60.582 -9.185 1.00 53.53 175 ASP A N 1
ATOM 1345 C CA . ASP A 1 175 ? -18.592 59.760 -10.375 1.00 53.53 175 ASP A CA 1
ATOM 1346 C C . ASP A 1 175 ? -17.508 58.682 -10.431 1.00 53.53 175 ASP A C 1
ATOM 1348 O O . ASP A 1 175 ? -16.312 58.971 -10.349 1.00 53.53 175 ASP A O 1
ATOM 1352 N N . THR A 1 176 ? -17.920 57.434 -10.646 1.00 50.34 176 THR A N 1
ATOM 1353 C CA . THR A 1 176 ? -17.034 56.401 -11.191 1.00 50.34 176 THR A CA 1
ATOM 1354 C C . THR A 1 176 ? -17.720 55.730 -12.381 1.00 50.34 176 THR A C 1
ATOM 1356 O O . THR A 1 176 ? -18.894 55.373 -12.276 1.00 50.34 176 THR A O 1
ATOM 1359 N N . PRO A 1 177 ? -17.025 55.604 -13.526 1.00 57.16 177 PRO A N 1
ATOM 1360 C CA . PRO A 1 177 ? -17.619 55.129 -14.764 1.00 57.16 177 PRO A CA 1
ATOM 1361 C C . PRO A 1 177 ? -17.715 53.602 -14.847 1.00 57.16 177 PRO A C 1
ATOM 1363 O O . PRO A 1 177 ? -16.858 52.859 -14.366 1.00 57.16 177 PRO A O 1
ATOM 1366 N N . ASP A 1 178 ? -18.773 53.196 -15.544 1.00 43.34 178 ASP A N 1
ATOM 1367 C CA . ASP A 1 178 ? -19.056 51.890 -16.130 1.00 43.34 178 ASP A CA 1
ATOM 1368 C C . ASP A 1 178 ? -17.864 51.219 -16.825 1.00 43.34 178 ASP A C 1
ATOM 1370 O O . ASP A 1 178 ? -17.122 51.872 -17.561 1.00 43.34 178 ASP A O 1
ATOM 1374 N N . SER A 1 179 ? -17.801 49.884 -16.697 1.00 42.62 179 SER A N 1
ATOM 1375 C CA . SER A 1 179 ? -17.409 48.871 -17.712 1.00 42.62 179 SER A CA 1
ATOM 1376 C C . SER A 1 179 ? -16.711 47.684 -17.031 1.00 42.62 179 SER A C 1
ATOM 1378 O O . SER A 1 179 ? -15.817 47.870 -16.222 1.00 42.62 179 SER A O 1
ATOM 1380 N N . ALA A 1 180 ? -16.977 46.410 -17.303 1.00 42.41 180 ALA A N 1
ATOM 1381 C CA . ALA A 1 180 ? -17.939 45.745 -18.164 1.00 42.41 180 ALA A CA 1
ATOM 1382 C C . ALA A 1 180 ? -18.151 44.347 -17.558 1.00 42.41 180 ALA A C 1
ATOM 1384 O O . ALA A 1 180 ? -17.204 43.571 -17.408 1.00 42.41 180 ALA A O 1
ATOM 1385 N N . VAL A 1 181 ? -19.386 44.019 -17.178 1.00 42.50 181 VAL A N 1
ATOM 1386 C CA . VAL A 1 181 ? -19.723 42.691 -16.657 1.00 42.50 181 VAL A CA 1
ATOM 1387 C C . VAL A 1 181 ? -20.046 41.795 -17.847 1.00 42.50 181 VAL A C 1
ATOM 1389 O O . VAL A 1 181 ? -21.027 42.011 -18.556 1.00 42.50 181 VAL A O 1
ATOM 1392 N N . SER A 1 182 ? -19.194 40.801 -18.092 1.00 47.03 182 SER A N 1
ATOM 1393 C CA . SER A 1 182 ? -19.441 39.768 -19.097 1.00 47.03 182 SER A CA 1
ATOM 1394 C C . SER A 1 182 ? -20.737 39.027 -18.774 1.00 47.03 182 SER A C 1
ATOM 1396 O O . SER A 1 182 ? -20.867 38.396 -17.725 1.00 47.03 182 SER A O 1
ATOM 1398 N N . ALA A 1 183 ? -21.696 39.110 -19.694 1.00 41.31 183 ALA A N 1
ATOM 1399 C CA . ALA A 1 183 ? -22.965 38.408 -19.626 1.00 41.31 183 ALA A CA 1
ATOM 1400 C C . ALA A 1 183 ? -22.737 36.890 -19.700 1.00 41.31 183 ALA A C 1
ATOM 1402 O O . ALA A 1 183 ? -22.535 36.315 -20.771 1.00 41.31 183 ALA A O 1
ATOM 1403 N N . VAL A 1 184 ? -22.801 36.221 -18.550 1.00 48.06 184 VAL A N 1
ATOM 1404 C CA . VAL A 1 184 ? -22.988 34.770 -18.489 1.00 48.06 184 VAL A CA 1
ATOM 1405 C C . VAL A 1 184 ? -24.431 34.490 -18.901 1.00 48.06 184 VAL A C 1
ATOM 1407 O O . VAL A 1 184 ? -25.369 34.777 -18.161 1.00 48.06 184 VAL A O 1
ATOM 1410 N N . ARG A 1 185 ? -24.611 33.950 -20.111 1.00 50.62 185 ARG A N 1
ATOM 1411 C CA . ARG A 1 185 ? -25.890 33.414 -20.591 1.00 50.62 185 ARG A CA 1
ATOM 1412 C C . ARG A 1 185 ? -26.363 32.308 -19.648 1.00 50.62 185 ARG A C 1
ATOM 1414 O O . ARG A 1 185 ? -25.847 31.192 -19.678 1.00 50.62 185 ARG A O 1
ATOM 1421 N N . THR A 1 186 ? -27.369 32.608 -18.839 1.00 55.62 186 THR A N 1
ATOM 1422 C CA . THR A 1 186 ? -28.172 31.609 -18.136 1.00 55.62 186 THR A CA 1
ATOM 1423 C C . THR A 1 186 ? -28.958 30.784 -19.163 1.00 55.62 186 THR A C 1
ATOM 1425 O O . THR A 1 186 ? -29.632 31.360 -20.021 1.00 55.62 186 THR A O 1
ATOM 1428 N N . PRO A 1 187 ? -28.884 29.442 -19.129 1.00 66.75 187 PRO A N 1
ATOM 1429 C CA . PRO A 1 187 ? -29.736 28.602 -19.962 1.00 66.75 187 PRO A CA 1
ATOM 1430 C C . PRO A 1 187 ? -31.210 28.743 -19.538 1.00 66.75 187 PRO A C 1
ATOM 1432 O O . PRO A 1 187 ? -31.485 28.991 -18.360 1.00 66.75 187 PRO A O 1
ATOM 1435 N N . PRO A 1 188 ? -32.164 28.587 -20.474 1.00 69.50 188 PRO A N 1
ATOM 1436 C CA . PRO A 1 188 ? -33.584 28.735 -20.182 1.00 69.50 188 PRO A CA 1
ATOM 1437 C C . PRO A 1 188 ? -34.060 27.702 -19.146 1.00 69.50 188 PRO A C 1
ATOM 1439 O O . PRO A 1 188 ? -33.532 26.583 -19.093 1.00 69.50 188 PRO A O 1
ATOM 1442 N N . PRO A 1 189 ? -35.068 28.051 -18.327 1.00 57.59 189 PRO A N 1
ATOM 1443 C CA . PRO A 1 189 ? -35.630 27.146 -17.336 1.00 57.59 189 PRO A CA 1
ATOM 1444 C C . PRO A 1 189 ? -36.202 25.905 -18.029 1.00 57.59 189 PRO A C 1
ATOM 1446 O O . PRO A 1 189 ? -37.011 26.003 -18.953 1.00 57.59 189 PRO A O 1
ATOM 1449 N N . ARG A 1 190 ? -35.771 24.719 -17.583 1.00 64.50 190 ARG A N 1
ATOM 1450 C CA . ARG A 1 190 ? -36.376 23.455 -18.017 1.00 64.50 190 ARG A CA 1
ATOM 1451 C C . ARG A 1 190 ? -37.848 23.434 -17.585 1.00 64.50 190 ARG A C 1
ATOM 1453 O O . ARG A 1 190 ? -38.122 23.770 -16.431 1.00 64.50 190 ARG A O 1
ATOM 1460 N N . PRO A 1 191 ? -38.781 23.016 -18.457 1.00 62.34 191 PRO A N 1
ATOM 1461 C CA . PRO A 1 191 ? -40.174 22.838 -18.074 1.00 62.34 191 PRO A CA 1
ATOM 1462 C C . PRO A 1 191 ? -40.276 21.827 -16.927 1.00 62.34 191 PRO A C 1
ATOM 1464 O O . PRO A 1 191 ? -39.612 20.786 -16.932 1.00 62.34 191 PRO A O 1
ATOM 1467 N N . ALA A 1 192 ? -41.091 22.164 -15.929 1.00 57.44 192 ALA A N 1
ATOM 1468 C CA . ALA A 1 192 ? -41.365 21.307 -14.788 1.00 57.44 192 ALA A CA 1
ATOM 1469 C C . ALA A 1 192 ? -41.991 19.992 -15.272 1.00 57.44 192 ALA A C 1
ATOM 1471 O O . ALA A 1 192 ? -43.093 19.974 -15.818 1.00 57.44 192 ALA A O 1
ATOM 1472 N N . VAL A 1 193 ? -41.273 18.887 -15.072 1.00 65.00 193 VAL A N 1
ATOM 1473 C CA . VAL A 1 193 ? -41.801 17.538 -15.278 1.00 65.00 193 VAL A CA 1
ATOM 1474 C C . VAL A 1 193 ? -42.835 17.291 -14.183 1.00 65.00 193 VAL A C 1
ATOM 1476 O O . VAL A 1 193 ? -42.486 17.202 -13.006 1.00 65.00 193 VAL A O 1
ATOM 1479 N N . GLN A 1 194 ? -44.112 17.217 -14.565 1.00 64.44 194 GLN A N 1
ATOM 1480 C CA . GLN A 1 194 ? -45.170 16.757 -13.672 1.00 64.44 194 GLN A CA 1
ATOM 1481 C C . GLN A 1 194 ? -44.863 15.314 -13.235 1.00 64.44 194 GLN A C 1
ATOM 1483 O O . GLN A 1 194 ? -44.609 14.464 -14.093 1.00 64.44 194 GLN A O 1
ATOM 1488 N N . PRO A 1 195 ? -44.874 15.008 -11.926 1.00 57.41 195 PRO A N 1
ATOM 1489 C CA . PRO A 1 195 ? -44.755 13.637 -11.459 1.00 57.41 195 PRO A CA 1
ATOM 1490 C C . PRO A 1 195 ? -45.995 12.858 -11.905 1.00 57.41 195 PRO A C 1
ATOM 1492 O O . PRO A 1 195 ? -47.112 13.139 -11.473 1.00 57.41 195 PRO A O 1
ATOM 1495 N N . GLY A 1 196 ? -45.790 11.886 -12.795 1.00 68.56 196 GLY A N 1
ATOM 1496 C CA . GLY A 1 196 ? -46.818 10.913 -13.143 1.00 68.56 196 GLY A CA 1
ATOM 1497 C C . GLY A 1 196 ? 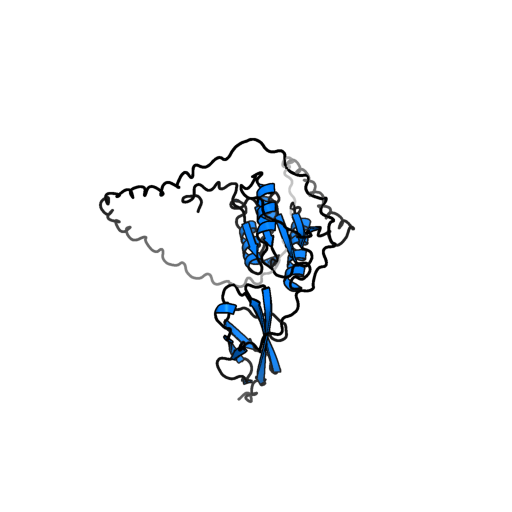-47.256 10.107 -11.911 1.00 68.56 196 GLY A C 1
ATOM 1498 O O . GLY A 1 196 ? -46.483 9.974 -10.955 1.00 68.56 196 GLY A O 1
ATOM 1499 N N . PRO A 1 197 ? -48.489 9.574 -11.907 1.00 65.81 197 PRO A N 1
ATOM 1500 C CA . PRO A 1 197 ? -49.016 8.801 -10.791 1.00 65.81 197 PRO A CA 1
ATOM 1501 C C . PRO A 1 197 ? -48.102 7.612 -10.482 1.00 65.81 197 PRO A C 1
ATOM 1503 O O . PRO A 1 197 ? -47.689 6.870 -11.375 1.00 65.81 197 PRO A O 1
ATOM 1506 N N . ALA A 1 198 ? -47.772 7.455 -9.200 1.00 54.41 198 ALA A N 1
ATOM 1507 C CA . ALA A 1 198 ? -46.934 6.370 -8.719 1.00 54.41 198 ALA A CA 1
ATOM 1508 C C . ALA A 1 198 ? -47.549 5.013 -9.115 1.00 54.41 198 ALA A C 1
ATOM 1510 O O . ALA A 1 198 ? -48.739 4.796 -8.860 1.00 54.41 198 ALA A O 1
ATOM 1511 N N . PRO A 1 199 ? -46.774 4.087 -9.708 1.00 58.00 199 PRO A N 1
ATOM 1512 C CA . PRO A 1 199 ? -47.270 2.754 -10.000 1.00 58.00 199 PRO A CA 1
ATOM 1513 C C . PRO A 1 199 ? -47.662 2.078 -8.688 1.00 58.00 199 PRO A C 1
ATOM 1515 O O . PRO A 1 199 ? -46.872 1.983 -7.746 1.00 58.00 199 PRO A O 1
ATOM 1518 N N . THR A 1 200 ? -48.909 1.622 -8.623 1.00 54.53 200 THR A N 1
ATOM 1519 C CA . THR A 1 200 ? -49.431 0.834 -7.513 1.00 54.53 200 THR A CA 1
ATOM 1520 C C . THR A 1 200 ? -48.676 -0.491 -7.492 1.00 54.53 200 THR A C 1
ATOM 1522 O O . THR A 1 200 ? -48.959 -1.401 -8.267 1.00 54.53 200 THR A O 1
ATOM 1525 N N . VAL A 1 201 ? -47.658 -0.589 -6.637 1.00 55.22 201 VAL A N 1
ATOM 1526 C CA . VAL A 1 201 ? -46.919 -1.833 -6.422 1.00 55.22 201 VAL A CA 1
ATOM 1527 C C . VAL A 1 201 ? -47.870 -2.810 -5.737 1.00 55.22 201 VAL A C 1
ATOM 1529 O O . VAL A 1 201 ? -48.110 -2.725 -4.531 1.00 55.22 201 VAL A O 1
ATOM 1532 N N . GLN A 1 202 ? -48.440 -3.729 -6.519 1.00 48.97 202 GLN A N 1
ATOM 1533 C CA . GLN A 1 202 ? -49.147 -4.888 -5.991 1.00 48.97 202 GLN A CA 1
ATOM 1534 C C . GLN A 1 202 ? -48.180 -5.680 -5.112 1.00 48.97 202 GLN A C 1
ATOM 1536 O O . GLN A 1 202 ? -47.155 -6.195 -5.558 1.00 48.97 202 GLN A O 1
ATOM 1541 N N . ARG A 1 203 ? -48.511 -5.728 -3.823 1.00 47.12 203 ARG A N 1
ATOM 1542 C CA . ARG A 1 203 ? -47.798 -6.488 -2.804 1.00 47.12 203 ARG A CA 1
ATOM 1543 C C . ARG A 1 203 ? -47.985 -7.979 -3.121 1.00 47.12 203 ARG A C 1
ATOM 1545 O O . ARG A 1 203 ? -49.129 -8.434 -3.094 1.00 47.12 203 ARG A O 1
ATOM 1552 N N . PRO A 1 204 ? -46.923 -8.744 -3.425 1.00 58.62 204 PRO A N 1
ATOM 1553 C CA . PRO A 1 204 ? -47.069 -10.178 -3.626 1.00 58.62 204 PRO A CA 1
ATOM 1554 C C . PRO A 1 204 ? -47.562 -10.836 -2.325 1.00 58.62 204 PRO A C 1
ATOM 1556 O O . PRO A 1 204 ? -47.196 -10.378 -1.233 1.00 58.62 204 PRO A O 1
ATOM 1559 N N . PRO A 1 205 ? -48.404 -11.882 -2.418 1.00 56.72 205 PRO A N 1
ATOM 1560 C CA . PRO A 1 205 ? -48.924 -12.582 -1.253 1.00 56.72 205 PRO A CA 1
ATOM 1561 C C . PRO A 1 205 ? -47.775 -13.145 -0.413 1.00 56.72 205 PRO A C 1
ATOM 1563 O O . PRO A 1 205 ? -46.735 -13.555 -0.932 1.00 56.72 205 PRO A O 1
ATOM 1566 N N . ALA A 1 206 ? -47.964 -13.116 0.906 1.00 44.12 206 ALA A N 1
ATOM 1567 C CA . ALA A 1 206 ? -46.988 -13.560 1.886 1.00 44.12 206 ALA A CA 1
ATOM 1568 C C . ALA A 1 206 ? -46.562 -15.007 1.601 1.00 44.12 206 ALA A C 1
ATOM 1570 O O . ALA A 1 206 ? -47.309 -15.950 1.846 1.00 44.12 206 ALA A O 1
ATOM 1571 N N . SER A 1 207 ? -45.344 -15.169 1.088 1.00 49.06 207 SER A N 1
ATOM 1572 C CA . SER A 1 207 ? -44.723 -16.477 0.948 1.00 49.06 207 SER A CA 1
ATOM 1573 C C . SER A 1 207 ? -44.426 -17.005 2.351 1.00 49.06 207 SER A C 1
ATOM 1575 O O . SER A 1 207 ? -43.682 -16.384 3.118 1.00 49.06 207 SER A O 1
ATOM 1577 N N . THR A 1 208 ? -45.070 -18.115 2.710 1.00 49.03 208 THR A N 1
ATOM 1578 C CA . THR A 1 208 ? -44.850 -18.872 3.943 1.00 49.03 208 THR A CA 1
ATOM 1579 C C . THR A 1 208 ? -43.360 -19.129 4.112 1.00 49.03 208 THR A C 1
ATOM 1581 O O . THR A 1 208 ? -42.742 -19.909 3.389 1.00 49.03 208 THR A O 1
ATOM 1584 N N . ARG A 1 209 ? -42.769 -18.406 5.063 1.00 45.50 209 ARG A N 1
ATOM 1585 C CA . ARG A 1 209 ? -41.347 -18.439 5.381 1.00 45.50 209 ARG A CA 1
ATOM 1586 C C . ARG A 1 209 ? -41.021 -19.792 6.011 1.00 45.50 209 ARG A C 1
ATOM 1588 O O . ARG A 1 209 ? -41.199 -19.977 7.211 1.00 45.50 209 ARG A O 1
ATOM 1595 N N . ILE A 1 210 ? -40.548 -20.729 5.194 1.00 48.22 210 ILE A N 1
ATOM 1596 C CA . ILE A 1 210 ? -39.949 -21.979 5.663 1.00 48.22 210 ILE A CA 1
ATOM 1597 C C . ILE A 1 210 ? -38.695 -21.598 6.454 1.00 48.22 210 ILE A C 1
ATOM 1599 O O . ILE A 1 210 ? -37.711 -21.104 5.904 1.00 48.22 210 ILE A O 1
ATOM 1603 N N . VAL A 1 211 ? -38.764 -21.764 7.773 1.00 55.78 211 VAL A N 1
ATOM 1604 C CA . VAL A 1 211 ? -37.619 -21.620 8.671 1.00 55.78 211 VAL A CA 1
ATOM 1605 C C . VAL A 1 211 ? -36.649 -22.760 8.345 1.00 55.78 211 VAL A C 1
ATOM 1607 O O . VAL A 1 211 ? -37.056 -23.921 8.431 1.00 55.78 211 VAL A O 1
ATOM 1610 N N . PRO A 1 212 ? -35.391 -22.492 7.951 1.00 46.59 212 PRO A N 1
ATOM 1611 C CA . PRO A 1 212 ? -34.433 -23.562 7.726 1.00 46.59 212 PRO A CA 1
ATOM 1612 C C . PRO A 1 212 ? -34.208 -24.317 9.038 1.00 46.59 212 PRO A C 1
ATOM 1614 O O . PRO A 1 212 ? -33.854 -23.739 10.069 1.00 46.59 212 PRO A O 1
ATOM 1617 N N . ARG A 1 213 ? -34.468 -25.626 8.986 1.00 48.25 213 ARG A N 1
ATOM 1618 C CA . ARG A 1 213 ? -34.239 -26.582 10.070 1.00 48.25 213 ARG A CA 1
ATOM 1619 C C . ARG A 1 213 ? -32.765 -26.490 10.473 1.00 48.25 213 ARG A C 1
ATOM 1621 O O . ARG A 1 213 ? -31.891 -26.625 9.621 1.00 48.25 213 ARG A O 1
ATOM 1628 N N . ARG A 1 214 ? -32.494 -26.236 11.759 1.00 44.94 214 ARG A N 1
ATOM 1629 C CA . ARG A 1 214 ? -31.139 -26.283 12.326 1.00 44.94 214 ARG A CA 1
ATOM 1630 C C . ARG A 1 214 ? -30.538 -27.655 12.020 1.00 44.94 214 ARG A C 1
ATOM 1632 O O . ARG A 1 214 ? -31.010 -28.658 12.544 1.00 44.94 214 ARG A O 1
ATOM 1639 N N . THR A 1 215 ? -29.520 -27.694 11.172 1.00 46.38 215 THR A N 1
ATOM 1640 C CA . THR A 1 215 ? -28.640 -28.854 11.040 1.00 46.38 215 THR A CA 1
ATOM 1641 C C . THR A 1 215 ? -27.823 -28.959 12.319 1.00 46.38 215 THR A C 1
ATOM 1643 O O . THR A 1 215 ? -27.030 -28.067 12.626 1.00 46.38 215 THR A O 1
ATOM 1646 N N . GLU A 1 216 ? -28.072 -30.012 13.091 1.00 49.22 216 GLU A N 1
ATOM 1647 C CA . GLU A 1 216 ? -27.283 -30.358 14.267 1.00 49.22 216 GLU A CA 1
ATOM 1648 C C . GLU A 1 216 ? -25.841 -30.655 13.847 1.00 49.22 216 GLU A C 1
ATOM 1650 O O . GLU A 1 216 ? -25.577 -31.463 12.956 1.00 49.22 216 GLU A O 1
ATOM 1655 N N . THR A 1 217 ? -24.897 -29.964 14.479 1.00 48.09 217 THR A N 1
ATOM 1656 C CA . THR A 1 217 ? -23.464 -30.192 14.313 1.00 48.09 217 THR A CA 1
ATOM 1657 C C . THR A 1 217 ? -23.112 -31.603 14.811 1.00 48.09 217 THR A C 1
ATOM 1659 O O . THR A 1 217 ? -23.551 -31.967 15.906 1.00 48.09 217 THR A O 1
ATOM 1662 N N . PRO A 1 218 ? -22.309 -32.400 14.079 1.00 53.31 218 PRO A N 1
ATOM 1663 C CA . PRO A 1 218 ? -21.932 -33.746 14.505 1.00 53.31 218 PRO A CA 1
ATOM 1664 C C . PRO A 1 218 ? -21.265 -33.734 15.887 1.00 53.31 218 PRO A C 1
ATOM 1666 O O . PRO A 1 218 ? -20.302 -32.996 16.119 1.00 53.31 218 PRO A O 1
ATOM 1669 N N . LYS A 1 219 ? -21.776 -34.559 16.811 1.00 49.66 219 LYS A N 1
ATOM 1670 C CA . LYS A 1 219 ? -21.177 -34.771 18.134 1.00 49.66 219 LYS A CA 1
ATOM 1671 C C . LYS A 1 219 ? -19.751 -35.299 17.968 1.00 49.66 219 LYS A C 1
ATOM 1673 O O . LYS A 1 219 ? -19.528 -36.356 17.383 1.00 49.66 219 LYS A O 1
ATOM 1678 N N . ARG A 1 220 ? -18.791 -34.544 18.504 1.00 42.34 220 ARG A N 1
ATOM 1679 C CA . ARG A 1 220 ? -17.377 -34.919 18.602 1.00 42.34 220 ARG A CA 1
ATOM 1680 C C . ARG A 1 220 ? -17.244 -36.199 19.446 1.00 42.34 220 ARG A C 1
ATOM 1682 O O . ARG A 1 220 ? -17.835 -36.235 20.526 1.00 42.34 220 ARG A O 1
ATOM 1689 N N . PRO A 1 221 ? -16.468 -37.210 19.018 1.00 45.69 221 PRO A N 1
ATOM 1690 C CA . PRO A 1 221 ? -16.205 -38.393 19.829 1.00 45.69 221 PRO A CA 1
ATOM 1691 C C . PRO A 1 221 ? -15.491 -38.000 21.127 1.00 45.69 221 PRO A C 1
ATOM 1693 O O . PRO A 1 221 ? -14.401 -37.425 21.105 1.00 45.69 221 PRO A O 1
ATOM 1696 N N . THR A 1 222 ? -16.117 -38.299 22.261 1.00 45.34 222 THR A N 1
ATOM 1697 C CA . THR A 1 222 ? -15.485 -38.325 23.581 1.00 45.34 222 THR A CA 1
ATOM 1698 C C . THR A 1 222 ? -14.522 -39.504 23.633 1.00 45.34 222 THR A C 1
ATOM 1700 O O . THR A 1 222 ? -14.925 -40.634 23.888 1.00 45.34 222 THR A O 1
ATOM 1703 N N . GLY A 1 223 ? -13.246 -39.236 23.364 1.00 44.06 223 GLY A N 1
ATOM 1704 C CA . GLY A 1 223 ? -12.160 -40.158 23.671 1.00 44.06 223 GLY A CA 1
ATOM 1705 C C . GLY A 1 223 ? -11.896 -40.162 25.173 1.00 44.06 223 GLY A C 1
ATOM 1706 O O . GLY A 1 223 ? -11.221 -39.272 25.686 1.00 44.06 223 GLY A O 1
ATOM 1707 N N . GLN A 1 224 ? -12.452 -41.157 25.865 1.00 50.81 224 GLN A N 1
ATOM 1708 C CA . GLN A 1 224 ? -11.896 -41.674 27.112 1.00 50.81 224 GLN A CA 1
ATOM 1709 C C . GLN A 1 224 ? -10.480 -42.183 26.830 1.00 50.81 224 GLN A C 1
ATOM 1711 O O . GLN A 1 224 ? -10.297 -42.947 25.887 1.00 50.81 224 GLN A O 1
ATOM 1716 N N . ASN A 1 225 ? -9.507 -41.732 27.623 1.00 47.03 225 ASN A N 1
ATOM 1717 C CA . ASN A 1 225 ? -8.419 -42.539 28.185 1.00 47.03 225 ASN A CA 1
ATOM 1718 C C . ASN A 1 225 ? -7.523 -41.626 29.029 1.00 47.03 225 ASN A C 1
ATOM 1720 O O . ASN A 1 225 ? -6.646 -40.930 28.521 1.00 47.03 225 ASN A O 1
ATOM 1724 N N . SER A 1 226 ? -7.773 -41.636 30.336 1.00 47.78 226 SER A N 1
ATOM 1725 C CA . SER A 1 226 ? -6.813 -41.196 31.345 1.00 47.78 226 SER A CA 1
ATOM 1726 C C . SER A 1 226 ? -5.852 -42.350 31.630 1.00 47.78 226 SER A C 1
ATOM 1728 O O . SER A 1 226 ? -6.340 -43.436 31.944 1.00 47.78 226 SER A O 1
ATOM 1730 N N . PRO A 1 227 ? -4.526 -42.144 31.626 1.00 56.03 227 PRO A N 1
ATOM 1731 C CA . PRO A 1 227 ? -3.625 -42.984 32.388 1.00 56.03 227 PRO A CA 1
ATOM 1732 C C . PRO A 1 227 ? -3.154 -42.253 33.649 1.00 56.03 227 PRO A C 1
ATOM 1734 O O . PRO A 1 227 ? -2.665 -41.126 33.608 1.00 56.03 227 PRO A O 1
ATOM 1737 N N . GLU A 1 228 ? -3.381 -42.936 34.767 1.00 48.81 228 GLU A N 1
ATOM 1738 C CA . GLU A 1 228 ? -2.491 -43.081 35.919 1.00 48.81 228 GLU A CA 1
ATOM 1739 C C . GLU A 1 228 ? -1.560 -41.921 36.300 1.00 48.81 228 GLU A C 1
ATOM 1741 O O . GLU A 1 228 ? -0.500 -41.667 35.728 1.00 48.81 228 GLU A O 1
ATOM 1746 N N . VAL A 1 229 ? -1.935 -41.320 37.425 1.00 56.59 229 VAL A N 1
ATOM 1747 C CA . VAL A 1 229 ? -1.068 -40.586 38.338 1.00 56.59 229 VAL A CA 1
ATOM 1748 C C . VAL A 1 229 ? -0.036 -41.550 38.934 1.00 56.59 229 VAL A C 1
ATOM 1750 O O . VAL A 1 229 ? -0.417 -42.515 39.588 1.00 56.59 229 VAL A O 1
ATOM 1753 N N . GLY A 1 230 ? 1.259 -41.244 38.787 1.00 63.09 230 GLY A N 1
ATOM 1754 C CA . GLY A 1 230 ? 2.274 -41.748 39.720 1.00 63.09 230 GLY A CA 1
ATOM 1755 C C . GLY A 1 230 ? 3.607 -42.220 39.141 1.00 63.09 230 GLY A C 1
ATOM 1756 O O . GLY A 1 230 ? 3.993 -43.352 39.401 1.00 63.09 230 GLY A O 1
ATOM 1757 N N . LYS A 1 231 ? 4.374 -41.358 38.455 1.00 53.38 231 LYS A N 1
ATOM 1758 C CA . LYS A 1 231 ? 5.850 -41.475 38.407 1.00 53.38 231 LYS A CA 1
ATOM 1759 C C . LYS A 1 231 ? 6.505 -40.084 38.410 1.00 53.38 231 LYS A C 1
ATOM 1761 O O . LYS A 1 231 ? 6.065 -39.223 37.649 1.00 53.38 231 LYS A O 1
ATOM 1766 N N . PRO A 1 232 ? 7.538 -39.835 39.239 1.00 56.41 232 PRO A N 1
ATOM 1767 C CA . PRO A 1 232 ? 8.282 -38.581 39.210 1.00 56.41 232 PRO A CA 1
ATOM 1768 C C . PRO A 1 232 ? 9.079 -38.476 37.903 1.00 56.41 232 PRO A C 1
ATOM 1770 O O . PRO A 1 232 ? 9.768 -39.415 37.504 1.00 56.41 232 PRO A O 1
ATOM 1773 N N . ALA A 1 233 ? 8.956 -37.333 37.226 1.00 48.91 233 ALA A N 1
ATOM 1774 C CA . ALA A 1 233 ? 9.620 -37.071 35.956 1.00 48.91 233 ALA A CA 1
ATOM 1775 C C . ALA A 1 233 ? 11.157 -37.056 36.116 1.00 48.91 233 ALA A C 1
ATOM 1777 O O . ALA A 1 233 ? 11.663 -36.432 37.056 1.00 48.91 233 ALA A O 1
ATOM 1778 N N . PRO A 1 234 ? 11.920 -37.693 35.208 1.00 58.31 234 PRO A N 1
ATOM 1779 C CA . PRO A 1 234 ? 13.369 -37.552 35.176 1.00 58.31 234 PRO A CA 1
ATOM 1780 C C . PRO A 1 234 ? 13.741 -36.107 34.827 1.00 58.31 234 PRO A C 1
ATOM 1782 O O . PRO A 1 234 ? 13.157 -35.497 33.930 1.00 58.31 234 PRO A O 1
ATOM 1785 N N . ARG A 1 235 ? 14.718 -35.554 35.555 1.00 57.91 235 ARG A N 1
ATOM 1786 C CA . ARG A 1 235 ? 15.278 -34.220 35.306 1.00 57.91 235 ARG A CA 1
ATOM 1787 C C . ARG A 1 235 ? 15.819 -34.155 33.879 1.00 57.91 235 ARG A C 1
ATOM 1789 O O . ARG A 1 235 ? 16.790 -34.832 33.551 1.00 57.91 235 ARG A O 1
ATOM 1796 N N . THR A 1 236 ? 15.190 -33.334 33.047 1.00 50.50 236 THR A N 1
ATOM 1797 C CA . THR A 1 236 ? 15.667 -33.024 31.701 1.00 50.50 236 THR A CA 1
ATOM 1798 C C . THR A 1 236 ? 17.020 -32.313 31.806 1.00 50.50 236 THR A C 1
ATOM 1800 O O . THR A 1 236 ? 17.113 -31.339 32.559 1.00 50.50 236 THR A O 1
ATOM 1803 N N . PRO A 1 237 ? 18.068 -32.762 31.094 1.00 58.22 237 PRO A N 1
ATOM 1804 C CA . PRO A 1 237 ? 19.345 -32.066 31.084 1.00 58.22 237 PRO A CA 1
ATOM 1805 C C . PRO A 1 237 ? 19.173 -30.662 30.501 1.00 58.22 237 PRO A C 1
ATOM 1807 O O . PRO A 1 237 ? 18.427 -30.434 29.545 1.00 58.22 237 PRO A O 1
ATOM 1810 N N . GLU A 1 238 ? 19.858 -29.724 31.138 1.00 47.88 238 GLU A N 1
ATOM 1811 C CA . GLU A 1 238 ? 19.886 -28.305 30.832 1.00 47.88 238 GLU A CA 1
ATOM 1812 C C . GLU A 1 238 ? 20.283 -28.097 29.363 1.00 47.88 238 GLU A C 1
ATOM 1814 O O . GLU A 1 238 ? 21.411 -28.356 28.944 1.00 47.88 238 GLU A O 1
ATOM 1819 N N . ARG A 1 239 ? 19.307 -27.692 28.545 1.00 48.91 239 ARG A N 1
ATOM 1820 C CA . ARG A 1 239 ? 19.480 -27.493 27.106 1.00 48.91 239 ARG A CA 1
ATOM 1821 C C . ARG A 1 239 ? 20.343 -26.254 26.889 1.00 48.91 239 ARG A C 1
ATOM 1823 O O . ARG A 1 239 ? 19.841 -25.129 26.902 1.00 48.91 239 ARG A O 1
ATOM 1830 N N . THR A 1 240 ? 21.639 -26.468 26.689 1.00 49.00 240 THR A N 1
ATOM 1831 C CA . THR A 1 240 ? 22.590 -25.441 26.266 1.00 49.00 240 THR A CA 1
ATOM 1832 C C . THR A 1 240 ? 22.051 -24.792 24.992 1.00 49.00 240 THR A C 1
ATOM 1834 O O . THR A 1 240 ? 21.851 -25.457 23.975 1.00 49.00 240 THR A O 1
ATOM 1837 N N . LYS A 1 241 ? 21.728 -23.497 25.066 1.00 41.97 241 LYS A N 1
ATOM 1838 C CA . LYS A 1 241 ? 21.248 -22.712 23.925 1.00 41.97 241 LYS A CA 1
ATOM 1839 C C . LYS A 1 241 ? 22.373 -22.629 22.897 1.00 41.97 241 LYS A C 1
ATOM 1841 O O . LYS A 1 241 ? 23.294 -21.834 23.058 1.00 41.97 241 LYS A O 1
ATOM 1846 N N . SER A 1 242 ? 22.308 -23.456 21.858 1.00 42.28 242 SER A N 1
ATOM 1847 C CA . SER A 1 242 ? 23.173 -23.306 20.691 1.00 42.28 242 SER A CA 1
ATOM 1848 C C . SER A 1 242 ? 22.946 -21.914 20.084 1.00 42.28 242 SER A C 1
ATOM 1850 O O . SER A 1 242 ? 21.793 -21.474 20.009 1.00 42.28 242 SER A O 1
ATOM 1852 N N . PRO A 1 243 ? 24.007 -21.198 19.676 1.00 48.72 243 PRO A N 1
ATOM 1853 C CA . PRO A 1 243 ? 23.861 -19.909 19.018 1.00 48.72 243 PRO A CA 1
ATOM 1854 C C . PRO A 1 243 ? 22.998 -20.077 17.764 1.00 48.72 243 PRO A C 1
ATOM 1856 O O . PRO A 1 243 ? 23.238 -20.962 16.943 1.00 48.72 243 PRO A O 1
ATOM 1859 N N . ILE A 1 244 ? 21.966 -19.241 17.644 1.00 39.97 244 ILE A N 1
ATOM 1860 C CA . ILE A 1 244 ? 21.117 -19.162 16.455 1.00 39.97 244 ILE A CA 1
ATOM 1861 C C . ILE A 1 244 ? 21.990 -18.592 15.335 1.00 39.97 244 ILE A C 1
ATOM 1863 O O . ILE A 1 244 ? 22.170 -17.382 15.221 1.00 39.97 244 ILE A O 1
ATOM 1867 N N . VAL A 1 245 ? 22.577 -19.478 14.537 1.00 38.22 245 VAL A N 1
ATOM 1868 C CA . VAL A 1 245 ? 23.226 -19.119 13.279 1.00 38.22 245 VAL A CA 1
ATOM 1869 C C . VAL A 1 245 ? 22.111 -18.968 12.251 1.00 38.22 245 VAL A C 1
ATOM 1871 O O . VAL A 1 245 ? 21.476 -19.948 11.867 1.00 38.22 245 VAL A O 1
ATOM 1874 N N . PHE A 1 246 ? 21.834 -17.731 11.838 1.00 36.59 246 PHE A N 1
ATOM 1875 C CA . PHE A 1 246 ? 20.987 -17.463 10.680 1.00 36.59 246 PHE A CA 1
ATOM 1876 C C . PHE A 1 246 ? 21.730 -17.960 9.442 1.00 36.59 246 PHE A C 1
ATOM 1878 O O . PHE A 1 246 ? 22.603 -17.273 8.914 1.00 36.59 246 PHE A O 1
ATOM 1885 N N . THR A 1 247 ? 21.413 -19.167 8.984 1.00 38.03 247 THR A N 1
ATOM 1886 C CA . THR A 1 247 ? 21.799 -19.596 7.646 1.00 38.03 247 THR A CA 1
ATOM 1887 C C . THR A 1 247 ? 21.078 -18.680 6.661 1.00 38.03 247 THR A C 1
ATOM 1889 O O . THR A 1 247 ? 19.846 -18.659 6.600 1.00 38.03 247 THR A O 1
ATOM 1892 N N . GLN A 1 248 ? 21.840 -17.859 5.928 1.00 40.31 248 GLN A N 1
ATOM 1893 C CA . GLN A 1 248 ? 21.343 -17.220 4.711 1.00 40.31 248 GLN A CA 1
ATOM 1894 C C . GLN A 1 248 ? 20.655 -18.316 3.905 1.00 40.31 248 GLN A C 1
ATOM 1896 O O . GLN A 1 248 ? 21.275 -19.335 3.606 1.00 40.31 248 GLN A O 1
ATOM 1901 N N . ARG A 1 249 ? 19.353 -18.147 3.652 1.00 43.97 249 ARG A N 1
ATOM 1902 C CA . ARG A 1 249 ? 18.571 -19.100 2.869 1.00 43.97 249 ARG A CA 1
ATOM 1903 C C . ARG A 1 249 ? 19.274 -19.213 1.523 1.00 43.97 249 ARG A C 1
ATOM 1905 O O . ARG A 1 249 ? 19.314 -18.237 0.778 1.00 43.97 249 ARG A O 1
ATOM 1912 N N . GLU A 1 250 ? 19.902 -20.360 1.302 1.00 39.47 250 GLU A N 1
ATOM 1913 C CA . GLU A 1 250 ? 20.673 -20.661 0.108 1.00 39.47 250 GLU A CA 1
ATOM 1914 C C . GLU A 1 250 ? 19.775 -20.373 -1.094 1.00 39.47 250 GLU A C 1
ATOM 1916 O O . GLU A 1 250 ? 18.649 -20.874 -1.184 1.00 39.47 250 GLU A O 1
ATOM 1921 N N . GLN A 1 251 ? 20.216 -19.447 -1.942 1.00 47.47 251 GLN A N 1
ATOM 1922 C CA . GLN A 1 251 ? 19.505 -19.067 -3.148 1.00 47.47 251 GLN A CA 1
ATOM 1923 C C . GLN A 1 251 ? 19.583 -20.272 -4.084 1.00 47.47 251 GLN A C 1
ATOM 1925 O O . GLN A 1 251 ? 20.559 -20.444 -4.801 1.00 47.47 251 GLN A O 1
ATOM 1930 N N . VAL A 1 252 ? 18.594 -21.161 -3.990 1.00 46.34 252 VAL A N 1
ATOM 1931 C CA . VAL A 1 252 ? 18.506 -22.337 -4.852 1.00 46.34 252 VAL A CA 1
ATOM 1932 C C . VAL A 1 252 ? 18.375 -21.832 -6.284 1.00 46.34 252 VAL A C 1
ATOM 1934 O O . VAL A 1 252 ? 17.373 -21.200 -6.631 1.00 46.34 252 VAL A O 1
ATOM 1937 N N . ASP A 1 253 ? 19.395 -22.088 -7.097 1.00 46.34 253 ASP A N 1
ATOM 1938 C CA . ASP A 1 253 ? 19.374 -21.817 -8.529 1.00 46.34 253 ASP A CA 1
ATOM 1939 C C . ASP A 1 253 ? 18.350 -22.750 -9.182 1.00 46.34 253 ASP A C 1
ATOM 1941 O O . ASP A 1 253 ? 18.607 -23.917 -9.480 1.00 46.34 253 ASP A O 1
ATOM 1945 N N . PHE A 1 254 ? 17.130 -22.245 -9.354 1.00 54.84 254 PHE A N 1
ATOM 1946 C CA . PHE A 1 254 ? 16.108 -22.932 -10.128 1.00 54.84 254 PHE A CA 1
ATOM 1947 C C . PHE A 1 254 ? 16.483 -22.886 -11.611 1.00 54.84 254 PHE A C 1
ATOM 1949 O O . PHE A 1 254 ? 16.964 -21.867 -12.113 1.00 54.84 254 PHE A O 1
ATOM 1956 N N . ALA A 1 255 ? 16.197 -23.980 -12.325 1.00 69.62 255 ALA A N 1
ATOM 1957 C CA . ALA A 1 255 ? 16.205 -23.998 -13.784 1.00 69.62 255 ALA A CA 1
ATOM 1958 C C . ALA A 1 255 ? 15.440 -22.773 -14.329 1.00 69.62 255 ALA A C 1
ATOM 1960 O O . ALA A 1 255 ? 14.452 -22.366 -13.705 1.00 69.62 255 ALA A O 1
ATOM 1961 N N . PRO A 1 256 ? 15.880 -22.173 -15.453 1.00 73.31 256 PRO A N 1
ATOM 1962 C CA . PRO A 1 256 ? 15.297 -20.947 -15.986 1.00 73.31 256 PRO A CA 1
ATOM 1963 C C . PRO A 1 256 ? 13.781 -21.103 -16.103 1.00 73.31 256 PRO A C 1
ATOM 1965 O O . PRO A 1 256 ? 13.276 -21.890 -16.902 1.00 73.31 256 PRO A O 1
ATOM 1968 N N . SER A 1 257 ? 13.060 -20.391 -15.235 1.00 68.69 257 SER A N 1
ATOM 1969 C CA . SER A 1 257 ? 11.603 -20.403 -15.225 1.00 68.69 257 SER A CA 1
ATOM 1970 C C . SER A 1 257 ? 11.118 -19.893 -16.584 1.00 68.69 257 SER A C 1
ATOM 1972 O O . SER A 1 257 ? 11.640 -18.873 -17.041 1.00 68.69 257 SER A O 1
ATOM 1974 N N . PRO A 1 258 ? 10.119 -20.526 -17.226 1.00 83.88 258 PRO A N 1
ATOM 1975 C CA . PRO A 1 258 ? 9.572 -20.093 -18.518 1.00 83.88 258 PRO A CA 1
ATOM 1976 C C . PRO A 1 258 ? 8.789 -18.767 -18.428 1.00 83.88 258 PRO A C 1
ATOM 1978 O O . PRO A 1 258 ? 7.936 -18.485 -19.264 1.00 83.88 258 PRO A O 1
ATOM 1981 N N . ALA A 1 259 ? 9.039 -17.962 -17.395 1.00 95.00 259 ALA A N 1
ATOM 1982 C CA . ALA A 1 259 ? 8.347 -16.717 -17.157 1.00 95.00 259 ALA A CA 1
ATOM 1983 C C . ALA A 1 259 ? 8.845 -15.624 -18.112 1.00 95.00 259 ALA A C 1
ATOM 1985 O O . ALA A 1 259 ? 10.048 -15.392 -18.236 1.00 95.00 259 ALA A O 1
ATOM 1986 N N . GLY A 1 260 ? 7.919 -14.916 -18.753 1.00 97.25 260 GLY A N 1
ATOM 1987 C CA . GLY A 1 260 ? 8.238 -13.858 -19.710 1.00 97.25 260 GLY A CA 1
ATOM 1988 C C . GLY A 1 260 ? 7.156 -12.788 -19.774 1.00 97.25 260 GLY A C 1
ATOM 1989 O O . GLY A 1 260 ? 6.014 -13.010 -19.380 1.00 97.25 260 GLY A O 1
ATOM 1990 N N . ILE A 1 261 ? 7.511 -11.603 -20.268 1.00 97.50 261 ILE A N 1
ATOM 1991 C CA . ILE A 1 261 ? 6.516 -10.595 -20.650 1.00 97.50 261 ILE A CA 1
ATOM 1992 C C . ILE A 1 261 ? 6.118 -10.886 -22.093 1.00 97.50 261 ILE A C 1
ATOM 1994 O O . ILE A 1 261 ? 6.972 -10.955 -22.975 1.00 97.50 261 ILE A O 1
ATOM 1998 N N . ARG A 1 262 ? 4.820 -11.026 -22.342 1.00 97.69 262 ARG A N 1
ATOM 1999 C CA . ARG A 1 262 ? 4.252 -11.152 -23.679 1.00 97.69 262 ARG A CA 1
ATOM 2000 C C . ARG A 1 262 ? 3.718 -9.794 -24.123 1.00 97.69 262 ARG A C 1
ATOM 2002 O O . ARG A 1 262 ? 2.880 -9.195 -23.450 1.00 97.69 262 ARG A O 1
ATOM 2009 N N . VAL A 1 263 ? 4.206 -9.317 -25.265 1.00 97.69 263 VAL A N 1
ATOM 2010 C CA . VAL A 1 263 ? 3.695 -8.109 -25.925 1.00 97.69 263 VAL A CA 1
ATOM 2011 C C . VAL A 1 263 ? 2.593 -8.521 -26.891 1.00 97.69 263 VAL A C 1
ATOM 2013 O O . VAL A 1 263 ? 2.819 -9.346 -27.775 1.00 97.69 263 VAL A O 1
ATOM 2016 N N . HIS A 1 264 ? 1.395 -7.971 -26.720 1.00 96.75 264 HIS A N 1
ATOM 2017 C CA . HIS A 1 264 ? 0.285 -8.193 -27.638 1.00 96.75 264 HIS A CA 1
ATOM 2018 C C . HIS A 1 264 ? 0.351 -7.152 -28.758 1.00 96.75 264 HIS A C 1
ATOM 2020 O O . HIS A 1 264 ? -0.092 -6.017 -28.585 1.00 96.75 264 HIS A O 1
ATOM 2026 N N . GLY A 1 265 ? 0.924 -7.543 -29.897 1.00 93.81 265 GLY A N 1
ATOM 2027 C CA . GLY A 1 265 ? 1.092 -6.687 -31.071 1.00 93.81 265 GLY A CA 1
ATOM 2028 C C . GLY A 1 265 ? 2.558 -6.451 -31.420 1.00 93.81 265 GLY A C 1
ATOM 2029 O O . GLY A 1 265 ? 3.411 -7.307 -31.185 1.00 93.81 265 GLY A O 1
ATOM 2030 N N . GLU A 1 266 ? 2.844 -5.294 -32.011 1.00 95.62 266 GLU A N 1
ATOM 2031 C CA . GLU A 1 266 ? 4.194 -4.935 -32.445 1.00 95.62 266 GLU A CA 1
ATOM 2032 C C . GLU A 1 266 ? 5.065 -4.490 -31.260 1.00 95.62 266 GLU A C 1
ATOM 2034 O O . GLU A 1 266 ? 4.611 -3.805 -30.344 1.00 95.62 266 GLU A O 1
ATOM 2039 N N . THR A 1 267 ? 6.349 -4.853 -31.282 1.00 96.44 267 THR A N 1
ATOM 2040 C CA . THR A 1 267 ? 7.349 -4.388 -30.300 1.00 96.44 267 THR A CA 1
ATOM 2041 C C . THR A 1 267 ? 8.011 -3.072 -30.708 1.00 96.44 267 THR A C 1
ATOM 2043 O O . THR A 1 267 ? 8.866 -2.555 -29.982 1.00 96.44 267 THR A O 1
ATOM 2046 N N . ALA A 1 268 ? 7.647 -2.538 -31.875 1.00 97.31 268 ALA A N 1
ATOM 2047 C CA . ALA A 1 268 ? 8.069 -1.234 -32.348 1.00 97.31 268 ALA A CA 1
ATOM 2048 C C . ALA A 1 268 ? 6.918 -0.520 -33.061 1.00 97.31 268 ALA A C 1
ATOM 2050 O O . ALA A 1 268 ? 6.154 -1.161 -33.768 1.00 97.31 268 ALA A O 1
ATOM 2051 N N . GLY A 1 269 ? 6.796 0.793 -32.884 1.00 96.38 269 GLY A N 1
ATOM 2052 C CA . GLY A 1 269 ? 5.708 1.585 -33.467 1.00 96.38 269 GLY A CA 1
ATOM 2053 C C . GLY A 1 269 ? 5.959 3.081 -33.317 1.00 96.38 269 GLY A C 1
ATOM 2054 O O . GLY A 1 269 ? 6.885 3.479 -32.623 1.00 96.38 269 GLY A O 1
ATOM 2055 N N . LYS A 1 270 ? 5.181 3.938 -33.983 1.00 97.06 270 LYS A N 1
ATOM 2056 C CA . LYS A 1 270 ? 5.352 5.402 -33.888 1.00 97.06 270 LYS A CA 1
ATOM 2057 C C . LYS A 1 270 ? 4.699 5.959 -32.624 1.00 97.06 270 LYS A C 1
ATOM 2059 O O . LYS A 1 270 ? 3.653 5.476 -32.205 1.00 97.06 270 LYS A O 1
ATOM 2064 N N . ALA A 1 271 ? 5.286 7.007 -32.054 1.00 96.19 271 ALA A N 1
ATOM 2065 C CA . ALA A 1 271 ? 4.694 7.718 -30.928 1.00 96.19 271 ALA A CA 1
ATOM 2066 C C . ALA A 1 271 ? 3.437 8.512 -31.360 1.00 96.19 271 ALA A C 1
ATOM 2068 O O . ALA A 1 271 ? 3.469 9.164 -32.409 1.00 96.19 271 ALA A O 1
ATOM 2069 N N . PRO A 1 272 ? 2.361 8.527 -30.546 1.00 96.38 272 PRO A N 1
ATOM 2070 C CA . PRO A 1 272 ? 2.179 7.728 -29.335 1.00 96.38 272 PRO A CA 1
ATOM 2071 C C . PRO A 1 272 ? 1.812 6.269 -29.663 1.00 96.38 272 PRO A C 1
ATOM 2073 O O . PRO A 1 272 ? 0.952 6.016 -30.502 1.00 96.38 272 PRO A O 1
ATOM 2076 N N . MET A 1 273 ? 2.420 5.316 -28.954 1.00 97.25 273 MET A N 1
ATOM 2077 C CA . MET A 1 273 ? 2.196 3.882 -29.150 1.00 97.25 27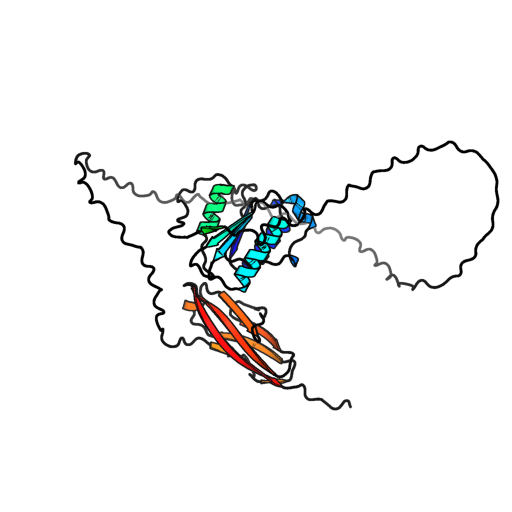3 MET A CA 1
ATOM 2078 C C . MET A 1 273 ? 1.438 3.292 -27.960 1.00 97.25 273 MET A C 1
ATOM 2080 O O . MET A 1 273 ? 1.895 3.370 -26.820 1.00 97.25 273 MET A O 1
ATOM 2084 N N . GLN A 1 274 ? 0.278 2.691 -28.215 1.00 97.25 274 GLN A N 1
ATOM 2085 C CA . GLN A 1 274 ? -0.452 1.931 -27.205 1.00 97.25 274 GLN A CA 1
ATOM 2086 C C . GLN A 1 274 ? -0.003 0.469 -27.240 1.00 97.25 274 GLN A C 1
ATOM 2088 O O . GLN A 1 274 ? -0.013 -0.151 -28.300 1.00 97.25 274 GLN A O 1
ATOM 2093 N N . VAL A 1 275 ? 0.372 -0.082 -26.087 1.00 97.44 275 VAL A N 1
ATOM 2094 C CA . VAL A 1 275 ? 0.873 -1.454 -25.969 1.00 97.44 275 VAL A CA 1
ATOM 2095 C C . VAL A 1 275 ? 0.089 -2.204 -24.905 1.00 97.44 275 VAL A C 1
ATOM 2097 O O . VAL A 1 275 ? -0.011 -1.750 -23.764 1.00 97.44 275 VAL A O 1
ATOM 2100 N N . SER A 1 276 ? -0.437 -3.371 -25.275 1.00 97.69 276 SER A N 1
ATOM 2101 C CA . SER A 1 276 ? -1.006 -4.336 -24.338 1.00 97.69 276 SER A CA 1
ATOM 2102 C C . SER A 1 276 ? 0.048 -5.380 -23.966 1.00 97.69 276 SER A C 1
ATOM 2104 O O . SER A 1 276 ? 0.757 -5.912 -24.822 1.00 97.69 276 SER A O 1
ATOM 2106 N N . LEU A 1 277 ? 0.176 -5.645 -22.670 1.00 98.00 277 LEU A N 1
ATOM 2107 C CA . LEU A 1 277 ? 1.209 -6.489 -22.083 1.00 98.00 277 LEU A CA 1
ATOM 2108 C C . LEU A 1 277 ? 0.566 -7.501 -21.142 1.00 98.00 277 LEU A C 1
ATOM 2110 O O . LEU A 1 277 ? -0.307 -7.137 -20.354 1.00 98.00 277 LEU A O 1
ATOM 2114 N N . SER A 1 278 ? 1.053 -8.737 -21.166 1.00 97.75 278 SER A N 1
ATOM 2115 C CA . SER A 1 278 ? 0.736 -9.749 -20.157 1.00 97.75 278 SER A CA 1
ATOM 2116 C C . SER A 1 278 ? 2.000 -10.426 -19.643 1.00 97.75 278 SER A C 1
ATOM 2118 O O . SER A 1 278 ? 3.055 -10.385 -20.279 1.00 97.75 278 SER A O 1
ATOM 2120 N N . VAL A 1 279 ? 1.912 -11.037 -18.465 1.00 97.75 279 VAL A N 1
ATOM 2121 C CA . VAL A 1 279 ? 2.948 -11.946 -17.977 1.00 97.75 279 VAL A CA 1
ATOM 2122 C C . VAL A 1 279 ? 2.548 -13.387 -18.267 1.00 97.75 279 VAL A C 1
ATOM 2124 O O . VAL A 1 279 ? 1.522 -13.871 -17.787 1.00 97.75 279 VAL A O 1
ATOM 2127 N N . ASP A 1 280 ? 3.420 -14.093 -18.979 1.00 96.94 280 ASP A N 1
ATOM 2128 C CA . ASP A 1 280 ? 3.407 -15.547 -19.036 1.00 96.94 280 ASP A CA 1
ATOM 2129 C C . ASP A 1 280 ? 4.105 -16.071 -17.777 1.00 96.94 280 ASP A C 1
ATOM 2131 O O . ASP A 1 280 ? 5.313 -15.919 -17.619 1.00 96.94 280 ASP A O 1
ATOM 2135 N N . LEU A 1 281 ? 3.332 -16.575 -16.817 1.00 95.81 281 LEU A N 1
ATOM 2136 C CA . LEU A 1 281 ? 3.818 -17.114 -15.546 1.00 95.81 281 LEU A CA 1
ATOM 2137 C C . LEU A 1 281 ? 3.070 -18.428 -15.283 1.00 95.81 281 LEU A C 1
ATOM 2139 O O . LEU A 1 281 ? 1.844 -18.442 -15.434 1.00 95.81 281 LEU A O 1
ATOM 2143 N N . PRO A 1 282 ? 3.749 -19.519 -14.881 1.00 95.69 282 PRO A N 1
ATOM 2144 C CA . PRO A 1 282 ? 3.076 -20.756 -14.496 1.00 95.69 282 PRO A CA 1
ATOM 2145 C C . PRO A 1 282 ? 2.001 -20.503 -13.434 1.00 95.69 282 PRO A C 1
ATOM 2147 O O . PRO A 1 282 ? 2.233 -19.741 -12.495 1.00 95.69 282 PRO A O 1
ATOM 2150 N N . ASP A 1 283 ? 0.844 -21.160 -13.542 1.00 93.94 283 ASP A N 1
ATOM 2151 C CA . ASP A 1 283 ? -0.310 -20.885 -12.668 1.00 93.94 283 ASP A CA 1
ATOM 2152 C C . ASP A 1 283 ? 0.003 -21.087 -11.179 1.00 93.94 283 ASP A C 1
ATOM 2154 O O . ASP A 1 283 ? -0.459 -20.323 -10.334 1.00 93.94 283 ASP A O 1
ATOM 2158 N N . GLN A 1 284 ? 0.887 -22.038 -10.866 1.00 93.25 284 GLN A N 1
ATOM 2159 C CA . GLN A 1 284 ? 1.395 -22.279 -9.510 1.00 93.25 284 GLN A CA 1
ATOM 2160 C C . GLN A 1 284 ? 2.120 -21.067 -8.906 1.00 93.25 284 GLN A C 1
ATOM 2162 O O . GLN A 1 284 ? 2.125 -20.896 -7.693 1.00 93.25 284 GLN A O 1
ATOM 2167 N N . LEU A 1 285 ? 2.750 -20.238 -9.743 1.00 93.25 285 LEU A N 1
ATOM 2168 C CA . LEU A 1 285 ? 3.438 -19.019 -9.321 1.00 93.25 285 LEU A CA 1
ATOM 2169 C C . LEU A 1 285 ? 2.535 -17.786 -9.398 1.00 93.25 285 LEU A C 1
ATOM 2171 O O . LEU A 1 285 ? 2.885 -16.768 -8.810 1.00 93.25 285 LEU A O 1
ATOM 2175 N N . LYS A 1 286 ? 1.408 -17.847 -10.123 1.00 94.50 286 LYS A N 1
ATOM 2176 C CA . LYS A 1 286 ? 0.419 -16.759 -10.183 1.00 94.50 286 LYS A CA 1
ATOM 2177 C C . LYS A 1 286 ? -0.427 -16.693 -8.919 1.00 94.50 286 LYS A C 1
ATOM 2179 O O . LYS A 1 286 ? -0.766 -15.592 -8.485 1.00 94.50 286 LYS A O 1
ATOM 2184 N N . ASP A 1 287 ? -0.786 -17.843 -8.348 1.00 91.56 287 ASP A N 1
ATOM 2185 C CA . ASP A 1 287 ? -1.628 -17.867 -7.155 1.00 91.56 287 ASP A CA 1
ATOM 2186 C C . ASP A 1 287 ? -0.928 -17.173 -5.977 1.00 91.56 287 ASP A C 1
ATOM 2188 O O . ASP A 1 287 ? 0.229 -17.443 -5.657 1.00 91.56 287 ASP A O 1
ATOM 2192 N N . GLY A 1 288 ? -1.617 -16.203 -5.376 1.00 85.25 288 GLY A N 1
ATOM 2193 C CA . GLY A 1 288 ? -1.098 -15.356 -4.300 1.00 85.25 288 GLY A CA 1
ATOM 2194 C C . GLY A 1 288 ? -0.010 -14.344 -4.688 1.00 85.25 288 GLY A C 1
ATOM 2195 O O . GLY A 1 288 ? 0.389 -13.556 -3.824 1.00 85.25 288 GLY A O 1
ATOM 2196 N N . ALA A 1 289 ? 0.435 -14.310 -5.947 1.00 93.12 289 ALA A N 1
ATOM 2197 C CA . ALA A 1 289 ? 1.481 -13.396 -6.379 1.00 93.12 289 ALA A CA 1
ATOM 2198 C C . ALA A 1 289 ? 0.982 -11.960 -6.587 1.00 93.12 289 ALA A C 1
ATOM 2200 O O . ALA A 1 289 ? -0.167 -11.705 -6.954 1.00 93.12 289 ALA A O 1
ATOM 2201 N N . THR A 1 290 ? 1.874 -11.002 -6.358 1.00 90.81 290 THR A N 1
ATOM 2202 C CA . THR A 1 290 ? 1.665 -9.584 -6.659 1.00 90.81 290 THR A CA 1
ATOM 2203 C C . THR A 1 290 ? 2.652 -9.133 -7.721 1.00 90.81 290 THR A C 1
ATOM 2205 O O . THR A 1 290 ? 3.714 -9.725 -7.893 1.00 90.81 290 THR A O 1
ATOM 2208 N N . ILE A 1 291 ? 2.297 -8.091 -8.464 1.00 95.50 291 ILE A N 1
ATOM 2209 C CA . ILE A 1 291 ? 3.090 -7.612 -9.591 1.00 95.50 291 ILE A CA 1
ATOM 2210 C C . ILE A 1 291 ? 3.025 -6.091 -9.677 1.00 95.50 291 ILE A C 1
ATOM 2212 O O . ILE A 1 291 ? 1.968 -5.482 -9.516 1.00 95.50 291 ILE A O 1
ATOM 2216 N N . LEU A 1 292 ? 4.186 -5.492 -9.927 1.00 94.75 292 LEU A N 1
ATOM 2217 C CA . LEU A 1 292 ? 4.367 -4.074 -10.202 1.00 94.75 292 LEU A CA 1
ATOM 2218 C C . LEU A 1 292 ? 4.976 -3.913 -11.597 1.00 94.75 292 LEU A C 1
ATOM 2220 O O . LEU A 1 292 ? 6.072 -4.411 -11.859 1.00 94.75 292 LEU A O 1
ATOM 2224 N N . TRP A 1 293 ? 4.280 -3.188 -12.469 1.00 97.00 293 TRP A N 1
ATOM 2225 C CA . TRP A 1 293 ? 4.762 -2.832 -13.801 1.00 97.00 293 TRP A CA 1
ATOM 2226 C C . TRP A 1 293 ? 5.536 -1.516 -13.762 1.00 97.00 293 TRP A C 1
ATOM 2228 O O . TRP A 1 293 ? 5.112 -0.568 -13.099 1.00 97.00 293 TRP A O 1
ATOM 2238 N N . THR A 1 294 ? 6.652 -1.438 -14.485 1.00 97.06 294 THR A N 1
ATOM 2239 C CA . THR A 1 294 ? 7.418 -0.198 -14.661 1.00 97.06 294 THR A CA 1
ATOM 2240 C C . THR A 1 294 ? 7.810 0.026 -16.118 1.00 97.06 294 THR A C 1
ATOM 2242 O O . THR A 1 294 ? 8.032 -0.938 -16.844 1.00 97.06 294 THR A O 1
ATOM 2245 N N . ASP A 1 295 ? 7.896 1.290 -16.531 1.00 97.75 295 ASP A N 1
ATOM 2246 C CA . ASP A 1 295 ? 8.515 1.761 -17.773 1.00 97.75 295 ASP A CA 1
ATOM 2247 C C . ASP A 1 295 ? 9.699 2.641 -17.386 1.00 97.75 295 ASP A C 1
ATOM 2249 O O . ASP A 1 295 ? 9.516 3.668 -16.729 1.00 97.75 295 ASP A O 1
ATOM 2253 N N . ASN A 1 296 ? 10.916 2.223 -17.740 1.00 97.00 296 ASN A N 1
ATOM 2254 C CA . ASN A 1 296 ? 12.137 2.945 -17.380 1.00 97.00 296 ASN A CA 1
ATOM 2255 C C . ASN A 1 296 ? 12.179 3.262 -15.869 1.00 97.00 296 ASN A C 1
ATOM 2257 O O . ASN A 1 296 ? 12.438 4.390 -15.456 1.00 97.00 296 ASN A O 1
ATOM 2261 N N . GLU A 1 297 ? 11.864 2.248 -15.050 1.00 94.81 297 GLU A N 1
ATOM 2262 C CA . GLU A 1 297 ? 11.789 2.300 -13.576 1.00 94.81 297 GLU A CA 1
ATOM 2263 C C . GLU A 1 297 ? 10.635 3.141 -12.999 1.00 94.81 297 GLU A C 1
ATOM 2265 O O . GLU A 1 297 ? 10.444 3.179 -11.781 1.00 94.81 297 GLU A O 1
ATOM 2270 N N . ARG A 1 298 ? 9.808 3.769 -13.843 1.00 94.56 298 ARG A N 1
ATOM 2271 C CA . ARG A 1 298 ? 8.619 4.512 -13.410 1.00 94.56 298 ARG A CA 1
ATOM 2272 C C . ARG A 1 298 ? 7.401 3.586 -13.360 1.00 94.56 298 ARG A C 1
ATOM 2274 O O . ARG A 1 298 ? 7.140 2.909 -14.350 1.00 94.56 298 ARG A O 1
ATOM 2281 N N . PRO A 1 299 ? 6.634 3.541 -12.255 1.00 93.44 299 PRO A N 1
ATOM 2282 C CA . PRO A 1 299 ? 5.444 2.698 -12.158 1.00 93.44 299 PRO A CA 1
ATOM 2283 C C . PRO A 1 299 ? 4.400 2.991 -13.243 1.00 93.44 299 PRO A C 1
ATOM 2285 O O . PRO A 1 299 ? 4.084 4.151 -13.506 1.00 93.44 299 PRO A O 1
ATOM 2288 N N . ILE A 1 300 ? 3.823 1.933 -13.813 1.00 95.75 300 ILE A N 1
ATOM 2289 C CA . ILE A 1 300 ? 2.696 1.996 -14.751 1.00 95.75 300 ILE A CA 1
ATOM 2290 C C . ILE A 1 300 ? 1.455 1.426 -14.045 1.00 95.75 300 ILE A C 1
ATOM 2292 O O . ILE A 1 300 ? 1.569 0.400 -13.365 1.00 95.75 300 ILE A O 1
ATOM 2296 N N . PRO A 1 301 ? 0.263 2.035 -14.185 1.00 85.94 301 PRO A N 1
ATOM 2297 C CA . PRO A 1 301 ? -0.969 1.442 -13.675 1.00 85.94 301 PRO A CA 1
ATOM 2298 C C . PRO A 1 301 ? -1.230 0.069 -14.311 1.00 85.94 301 PRO A C 1
ATOM 2300 O O . PRO A 1 301 ? -1.124 -0.105 -15.523 1.00 85.94 301 PRO A O 1
ATOM 2303 N N . ALA A 1 302 ? -1.588 -0.915 -13.491 1.00 87.94 302 ALA A N 1
ATOM 2304 C CA . ALA A 1 302 ? -2.025 -2.226 -13.960 1.00 87.94 302 ALA A CA 1
ATOM 2305 C C . ALA A 1 302 ? -3.537 -2.198 -14.242 1.00 87.94 302 ALA A C 1
ATOM 2307 O O . ALA A 1 302 ? -4.293 -1.619 -13.459 1.00 87.94 302 ALA A O 1
ATOM 2308 N N . VAL A 1 303 ? -3.980 -2.810 -15.345 1.00 84.06 303 VAL A N 1
ATOM 2309 C CA . VAL A 1 303 ? -5.418 -2.936 -15.662 1.00 84.06 303 VAL A CA 1
ATOM 2310 C C . VAL A 1 303 ? -5.995 -4.131 -14.904 1.00 84.06 303 VAL A C 1
ATOM 2312 O O . VAL A 1 303 ? -7.017 -4.024 -14.226 1.00 84.06 303 VAL A O 1
ATOM 2315 N N . HIS A 1 304 ? -5.273 -5.248 -14.951 1.00 85.88 304 HIS A N 1
ATOM 2316 C CA . HIS A 1 304 ? -5.487 -6.437 -14.135 1.00 85.88 304 HIS A CA 1
ATOM 2317 C C . HIS A 1 304 ? -4.162 -6.831 -13.485 1.00 85.88 304 HIS A C 1
ATOM 2319 O O . HIS A 1 304 ? -3.137 -6.231 -13.785 1.00 85.88 304 HIS A O 1
ATOM 2325 N N . ALA A 1 305 ? -4.153 -7.813 -12.577 1.00 86.50 305 ALA A N 1
ATOM 2326 C CA . ALA A 1 305 ? -2.917 -8.193 -11.889 1.00 86.50 305 ALA A CA 1
ATOM 2327 C C . ALA A 1 305 ? -1.790 -8.474 -12.905 1.00 86.50 305 ALA A C 1
ATOM 2329 O O . ALA A 1 305 ? -0.817 -7.734 -12.966 1.00 86.50 305 ALA A O 1
ATOM 2330 N N . PHE A 1 306 ? -1.966 -9.443 -13.801 1.00 96.00 306 PHE A N 1
ATOM 2331 C CA . PHE A 1 306 ? -0.912 -9.873 -14.730 1.00 96.00 306 PHE A CA 1
ATOM 2332 C C . PHE A 1 306 ? -0.992 -9.244 -16.124 1.00 96.00 306 PHE A C 1
ATOM 2334 O O . PHE A 1 306 ? -0.292 -9.699 -17.026 1.00 96.00 306 PHE A O 1
ATOM 2341 N N . GLU A 1 307 ? -1.812 -8.206 -16.301 1.00 97.00 307 GLU A N 1
ATOM 2342 C CA . GLU A 1 307 ? -2.014 -7.539 -17.588 1.00 97.00 307 GLU A CA 1
ATOM 2343 C C . GLU A 1 307 ? -2.030 -6.018 -17.422 1.00 97.00 307 GLU A C 1
ATOM 2345 O O . GLU A 1 307 ? -2.622 -5.467 -16.488 1.00 97.00 307 GLU A O 1
ATOM 2350 N N . THR A 1 308 ? -1.401 -5.311 -18.354 1.00 96.94 308 THR A N 1
ATOM 2351 C CA . THR A 1 308 ? -1.433 -3.849 -18.387 1.00 96.94 308 THR A CA 1
ATOM 2352 C C . THR A 1 308 ? -1.563 -3.323 -19.812 1.00 96.94 308 THR A C 1
ATOM 2354 O O . THR A 1 308 ? -1.255 -4.002 -20.792 1.00 96.94 308 THR A O 1
ATOM 2357 N N . LEU A 1 309 ? -2.056 -2.093 -19.913 1.00 97.12 309 LEU A N 1
ATOM 2358 C CA . LEU A 1 309 ? -2.183 -1.327 -21.138 1.00 97.12 309 LEU A CA 1
ATOM 2359 C C . LEU A 1 309 ? -1.464 0.002 -20.915 1.00 97.12 309 LEU A C 1
ATOM 2361 O O . LEU A 1 309 ? -1.895 0.809 -20.091 1.00 97.12 309 LEU A O 1
ATOM 2365 N N . VAL A 1 310 ? -0.369 0.227 -21.636 1.00 96.62 310 VAL A N 1
ATOM 2366 C CA . VAL A 1 310 ? 0.459 1.430 -21.497 1.00 96.62 310 VAL A CA 1
ATOM 2367 C C . VAL A 1 310 ? 0.429 2.256 -22.778 1.00 96.62 310 VAL A C 1
ATOM 2369 O O . VAL A 1 310 ? 0.434 1.714 -23.880 1.00 96.62 310 VAL A O 1
ATOM 2372 N N . LEU A 1 311 ? 0.390 3.582 -22.635 1.00 97.25 311 LEU A N 1
ATOM 2373 C CA . LEU A 1 311 ? 0.539 4.528 -23.738 1.00 97.25 311 LEU A CA 1
ATOM 2374 C C . LEU A 1 311 ? 1.932 5.161 -23.677 1.00 97.25 311 LEU A C 1
ATOM 2376 O O . LEU A 1 311 ? 2.177 6.052 -22.863 1.00 97.25 311 LEU A O 1
ATOM 2380 N N . LEU A 1 312 ? 2.827 4.712 -24.550 1.00 97.44 312 LEU A N 1
ATOM 2381 C CA . LEU A 1 312 ? 4.196 5.203 -24.663 1.00 97.44 312 LEU A CA 1
ATOM 2382 C C . LEU A 1 312 ? 4.216 6.420 -25.595 1.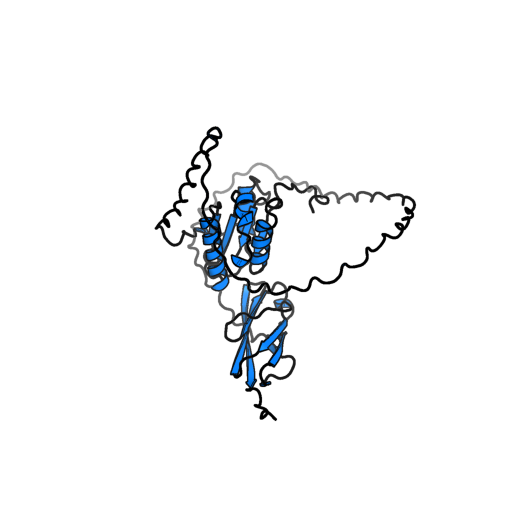00 97.44 312 LEU A C 1
ATOM 2384 O O . LEU A 1 312 ? 4.015 6.308 -26.805 1.00 97.44 312 LEU A O 1
ATOM 2388 N N . ARG A 1 313 ? 4.367 7.613 -25.017 1.00 97.06 313 ARG A N 1
ATOM 2389 C CA . ARG A 1 313 ? 4.243 8.890 -25.745 1.00 97.06 313 ARG A CA 1
ATOM 2390 C C . ARG A 1 313 ? 5.560 9.402 -26.310 1.00 97.06 313 ARG A C 1
ATOM 2392 O O . ARG A 1 313 ? 5.547 10.124 -27.301 1.00 97.06 313 ARG A O 1
ATOM 2399 N N . GLU A 1 314 ? 6.660 9.088 -25.644 1.00 97.56 314 GLU A N 1
ATOM 2400 C CA . GLU A 1 314 ? 7.983 9.601 -25.980 1.00 97.56 314 GLU A CA 1
ATOM 2401 C C . GLU A 1 314 ? 8.645 8.661 -26.996 1.00 97.56 314 GLU A C 1
ATOM 2403 O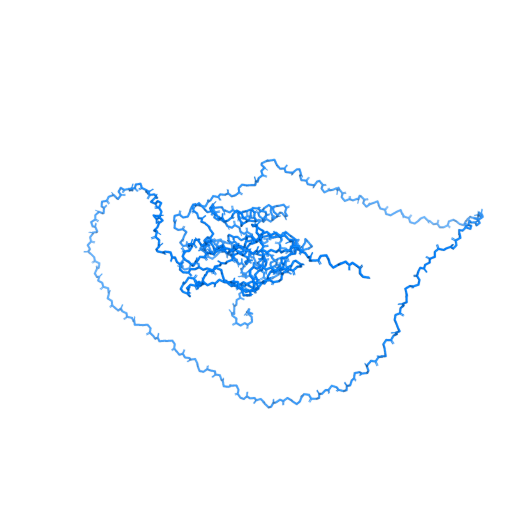 O . GLU A 1 314 ? 8.579 7.447 -26.828 1.00 97.56 314 GLU A O 1
ATOM 2408 N N . PRO A 1 315 ? 9.259 9.172 -28.074 1.00 97.81 315 PRO A N 1
ATOM 2409 C CA . PRO A 1 315 ? 10.127 8.355 -28.913 1.00 97.81 315 PRO A CA 1
ATOM 2410 C C . PRO A 1 315 ? 11.345 7.860 -28.119 1.00 97.81 315 PRO A C 1
ATOM 2412 O O . PRO A 1 315 ? 11.941 8.619 -27.358 1.00 97.81 315 PRO A O 1
ATOM 2415 N N . GLY A 1 316 ? 11.756 6.611 -28.331 1.00 97.62 316 GLY A N 1
ATOM 2416 C CA . GLY A 1 316 ? 12.917 6.011 -27.678 1.00 97.62 316 GLY A CA 1
ATOM 2417 C C . GLY A 1 316 ? 12.735 4.535 -27.333 1.00 97.62 316 GLY A C 1
ATOM 2418 O O . GLY A 1 316 ? 11.790 3.874 -27.761 1.00 97.62 316 GLY A O 1
ATOM 2419 N N . GLN A 1 317 ? 13.678 3.999 -26.557 1.00 98.31 317 GLN A N 1
ATOM 2420 C CA . GLN A 1 317 ? 13.561 2.661 -25.981 1.00 98.31 317 GLN A CA 1
ATOM 2421 C C . GLN A 1 317 ? 12.862 2.733 -24.622 1.00 98.31 317 GLN A C 1
ATOM 2423 O O . GLN A 1 317 ? 13.315 3.426 -23.712 1.00 98.31 317 GLN A O 1
ATOM 2428 N N . HIS A 1 318 ? 11.800 1.954 -24.476 1.00 98.06 318 HIS A N 1
ATOM 2429 C CA . HIS A 1 318 ? 11.059 1.785 -23.235 1.00 98.06 318 HIS A CA 1
ATOM 2430 C C . HIS A 1 318 ? 11.395 0.427 -22.631 1.00 98.06 318 HIS A C 1
ATOM 2432 O O . HIS A 1 318 ? 11.128 -0.619 -23.232 1.00 98.06 318 HIS A O 1
ATOM 2438 N N . ARG A 1 319 ? 12.027 0.437 -21.454 1.00 98.25 319 ARG A N 1
ATOM 2439 C CA . ARG A 1 319 ? 12.360 -0.774 -20.697 1.00 98.25 319 ARG A CA 1
ATOM 2440 C C . ARG A 1 319 ? 11.204 -1.103 -19.772 1.00 98.25 319 ARG A C 1
ATOM 2442 O O . ARG A 1 319 ? 11.138 -0.599 -18.651 1.00 98.25 319 ARG A O 1
ATOM 2449 N N . ILE A 1 320 ? 10.323 -1.971 -20.246 1.00 98.00 320 ILE A N 1
ATOM 2450 C CA . ILE A 1 320 ? 9.205 -2.472 -19.463 1.00 98.00 320 ILE A CA 1
ATOM 2451 C C . ILE A 1 320 ? 9.704 -3.569 -18.528 1.00 98.00 320 ILE A C 1
ATOM 2453 O O . ILE A 1 320 ? 10.365 -4.513 -18.968 1.00 98.00 320 ILE A O 1
ATOM 2457 N N . ALA A 1 321 ? 9.384 -3.468 -17.241 1.00 97.75 321 ALA A N 1
ATOM 2458 C CA . ALA A 1 321 ? 9.658 -4.529 -16.282 1.00 97.75 321 ALA A CA 1
ATOM 2459 C C . ALA A 1 321 ? 8.420 -4.908 -15.468 1.00 97.75 321 ALA A C 1
ATOM 2461 O O . ALA A 1 321 ? 7.668 -4.045 -15.020 1.00 97.75 321 ALA A O 1
ATOM 2462 N N . ALA A 1 322 ? 8.253 -6.209 -15.245 1.00 97.19 322 ALA A N 1
ATOM 2463 C CA . ALA A 1 322 ? 7.279 -6.782 -14.327 1.00 97.19 322 ALA A CA 1
ATOM 2464 C C . ALA A 1 322 ? 8.024 -7.311 -13.097 1.00 97.19 322 ALA A C 1
ATOM 2466 O O . ALA A 1 322 ? 8.766 -8.293 -13.178 1.00 97.19 322 ALA A O 1
ATOM 2467 N N . HIS A 1 323 ? 7.843 -6.643 -11.959 1.00 95.75 323 HIS A N 1
ATOM 2468 C CA . HIS A 1 323 ? 8.387 -7.059 -10.670 1.00 95.75 323 HIS A CA 1
ATOM 2469 C C . HIS A 1 323 ? 7.342 -7.900 -9.947 1.00 95.75 323 HIS A C 1
ATOM 2471 O O . HIS A 1 323 ? 6.364 -7.352 -9.445 1.00 95.75 323 HIS A O 1
ATOM 2477 N N . ILE A 1 324 ? 7.541 -9.212 -9.916 1.00 94.88 324 ILE A N 1
ATOM 2478 C CA . ILE A 1 324 ? 6.585 -10.177 -9.377 1.00 94.88 324 ILE A CA 1
ATOM 2479 C C . ILE A 1 324 ? 7.110 -10.702 -8.047 1.00 94.88 324 ILE A C 1
ATOM 2481 O O . ILE A 1 324 ? 8.277 -11.087 -7.952 1.00 94.88 324 ILE A O 1
ATOM 2485 N N . ILE A 1 325 ? 6.242 -10.737 -7.043 1.00 90.69 325 ILE A N 1
ATOM 2486 C CA . ILE A 1 325 ? 6.482 -11.383 -5.755 1.00 90.69 325 ILE A CA 1
ATOM 2487 C C . ILE A 1 325 ? 5.519 -12.545 -5.650 1.00 90.69 325 ILE A C 1
ATOM 2489 O O . ILE A 1 325 ? 4.308 -12.337 -5.619 1.00 90.69 325 ILE A O 1
ATOM 2493 N N . THR A 1 326 ? 6.051 -13.759 -5.662 1.00 93.25 326 THR A N 1
ATOM 2494 C CA . THR A 1 326 ? 5.259 -14.988 -5.571 1.00 93.25 326 THR A CA 1
ATOM 2495 C C . THR A 1 326 ? 4.734 -15.205 -4.151 1.00 93.25 326 THR A C 1
ATOM 2497 O O . THR A 1 326 ? 5.169 -14.548 -3.207 1.00 93.25 326 THR A O 1
ATOM 2500 N N . ALA A 1 327 ? 3.787 -16.131 -3.973 1.00 84.62 327 ALA A N 1
ATOM 2501 C CA . ALA A 1 327 ? 3.219 -16.436 -2.655 1.00 84.62 327 ALA A CA 1
ATOM 2502 C C . ALA A 1 327 ? 4.245 -16.957 -1.631 1.00 84.62 327 ALA A C 1
ATOM 2504 O O . ALA A 1 327 ? 4.026 -16.834 -0.429 1.00 84.62 327 ALA A O 1
ATOM 2505 N N . ASP A 1 328 ? 5.352 -17.531 -2.104 1.00 85.19 328 ASP A N 1
ATOM 2506 C CA . ASP A 1 328 ? 6.499 -17.958 -1.298 1.00 85.19 328 ASP A CA 1
ATOM 2507 C C . ASP A 1 328 ? 7.591 -16.875 -1.182 1.00 85.19 328 ASP A C 1
ATOM 2509 O O . ASP A 1 328 ? 8.744 -17.183 -0.876 1.00 85.19 328 ASP A O 1
ATOM 2513 N N . ASP A 1 329 ? 7.224 -15.613 -1.431 1.00 79.12 329 ASP A N 1
ATOM 2514 C CA . ASP A 1 329 ? 8.053 -14.410 -1.311 1.00 79.12 329 ASP A CA 1
ATOM 2515 C C . ASP A 1 329 ? 9.304 -14.393 -2.213 1.00 79.12 329 ASP A C 1
ATOM 2517 O O . ASP A 1 329 ? 10.244 -13.620 -1.992 1.00 79.12 329 ASP A O 1
ATOM 2521 N N . ARG A 1 330 ? 9.333 -15.199 -3.284 1.00 86.69 330 ARG A N 1
ATOM 2522 C CA . ARG A 1 330 ? 10.393 -15.099 -4.295 1.00 86.69 330 ARG A CA 1
ATOM 2523 C C . ARG A 1 330 ? 10.148 -13.899 -5.197 1.00 86.69 330 ARG A C 1
ATOM 2525 O O . ARG A 1 330 ? 9.035 -13.631 -5.648 1.00 86.69 330 ARG A O 1
ATOM 2532 N N . LYS A 1 331 ? 11.233 -13.191 -5.502 1.00 90.62 331 LYS A N 1
ATOM 2533 C CA . LYS A 1 331 ? 11.222 -12.054 -6.417 1.00 90.62 331 LYS A CA 1
ATOM 2534 C C . LYS A 1 331 ? 11.612 -12.501 -7.818 1.00 90.62 331 LYS A C 1
ATOM 2536 O O . LYS A 1 331 ? 12.733 -12.950 -8.034 1.00 90.62 331 LYS A O 1
ATOM 2541 N N . LEU A 1 332 ? 10.716 -12.289 -8.774 1.00 94.25 332 LEU A N 1
ATOM 2542 C CA . LEU A 1 332 ? 10.981 -12.442 -10.201 1.00 94.25 332 LEU A CA 1
ATOM 2543 C C . LEU A 1 332 ? 10.953 -11.058 -10.852 1.00 94.25 332 LEU A C 1
ATOM 2545 O O . LEU A 1 332 ? 10.086 -10.235 -10.555 1.00 94.25 332 LEU A O 1
ATOM 2549 N N . VAL A 1 333 ? 11.917 -10.773 -11.724 1.00 95.56 333 VAL A N 1
ATOM 2550 C CA . VAL A 1 333 ? 11.939 -9.528 -12.501 1.00 95.56 333 VAL A CA 1
ATOM 2551 C C . VAL A 1 333 ? 12.030 -9.894 -13.968 1.00 95.56 333 VAL A C 1
ATOM 2553 O O . VAL A 1 333 ? 13.082 -10.313 -14.442 1.00 95.56 333 VAL A O 1
ATOM 2556 N N . LEU A 1 334 ? 10.920 -9.725 -14.675 1.00 96.50 334 LEU A N 1
ATOM 2557 C CA . LEU A 1 334 ? 10.846 -9.952 -16.113 1.00 96.50 334 LEU A CA 1
ATOM 2558 C C . LEU A 1 334 ? 11.047 -8.616 -16.821 1.00 96.50 334 LEU A C 1
ATOM 2560 O O . LEU A 1 334 ? 10.590 -7.587 -16.321 1.00 96.50 334 LEU A O 1
ATOM 2564 N N . ARG A 1 335 ? 11.748 -8.610 -17.956 1.00 97.56 335 ARG A N 1
ATOM 2565 C CA . ARG A 1 335 ? 12.074 -7.389 -18.704 1.00 97.56 335 ARG A CA 1
ATOM 2566 C C . ARG A 1 335 ? 11.755 -7.563 -20.181 1.00 97.56 335 ARG A C 1
ATOM 2568 O O . ARG A 1 335 ? 12.014 -8.623 -20.737 1.00 97.56 335 ARG A O 1
ATOM 2575 N N . GLN A 1 336 ? 11.247 -6.502 -20.796 1.00 97.75 336 GLN A N 1
ATOM 2576 C CA . GLN A 1 336 ? 10.965 -6.413 -22.222 1.00 97.75 336 GLN A CA 1
ATOM 2577 C C . GLN A 1 336 ? 11.283 -5.003 -22.717 1.00 97.75 336 GLN A C 1
ATOM 2579 O O . GLN A 1 336 ? 10.912 -4.019 -22.080 1.00 97.75 336 GLN A O 1
ATOM 2584 N N . THR A 1 337 ? 11.949 -4.898 -23.864 1.00 98.19 337 THR A N 1
ATOM 2585 C CA . THR A 1 337 ? 12.219 -3.605 -24.506 1.00 98.19 337 THR A CA 1
ATOM 2586 C C . THR A 1 337 ? 11.219 -3.369 -25.632 1.00 98.19 337 THR A C 1
ATOM 2588 O O . THR A 1 337 ? 10.971 -4.266 -26.440 1.00 98.19 337 THR A O 1
ATOM 2591 N N . ILE A 1 338 ? 10.664 -2.160 -25.688 1.00 98.00 338 ILE A N 1
ATOM 2592 C CA . ILE A 1 338 ? 9.772 -1.685 -26.753 1.00 98.00 338 ILE A CA 1
ATOM 2593 C C . ILE A 1 338 ? 10.403 -0.449 -27.387 1.00 98.00 338 ILE A C 1
ATOM 2595 O O . ILE A 1 338 ? 10.937 0.402 -26.677 1.00 98.00 338 ILE A O 1
ATOM 2599 N N . THR A 1 339 ? 10.365 -0.351 -28.715 1.00 98.31 339 THR A N 1
ATOM 2600 C CA . THR A 1 339 ? 10.970 0.767 -29.453 1.00 98.31 339 THR A CA 1
ATOM 2601 C C . THR A 1 339 ? 9.897 1.688 -30.017 1.00 98.31 339 THR A C 1
ATOM 2603 O O . THR A 1 339 ? 9.170 1.319 -30.933 1.00 98.31 339 THR A O 1
ATOM 2606 N N . VAL A 1 340 ? 9.815 2.914 -29.515 1.00 97.94 340 VAL A N 1
ATOM 2607 C CA . VAL A 1 340 ? 8.876 3.922 -30.010 1.00 97.94 340 VAL A CA 1
ATOM 2608 C C . VAL A 1 340 ? 9.609 4.857 -30.969 1.00 97.94 340 VAL A C 1
ATOM 2610 O O . VAL A 1 340 ? 10.556 5.543 -30.600 1.00 97.94 340 VAL A O 1
ATOM 2613 N N . LEU A 1 341 ? 9.199 4.867 -32.230 1.00 97.38 341 LEU A N 1
ATOM 2614 C CA . LEU A 1 341 ? 9.754 5.704 -33.285 1.00 97.38 341 LEU A CA 1
ATOM 2615 C C . LEU A 1 341 ? 9.175 7.118 -33.206 1.00 97.38 341 LEU A C 1
ATOM 2617 O O . LEU A 1 341 ? 8.022 7.309 -32.810 1.00 97.38 341 LEU A O 1
ATOM 2621 N N . SER A 1 342 ? 9.948 8.111 -33.643 1.00 96.38 342 SER A N 1
ATOM 2622 C CA . SER A 1 342 ? 9.451 9.482 -33.775 1.00 96.38 342 SER A CA 1
ATOM 2623 C C . SER A 1 342 ? 8.201 9.526 -34.664 1.00 96.38 342 SER A C 1
ATOM 2625 O O . SER A 1 342 ? 8.135 8.784 -35.655 1.00 96.38 342 SER A O 1
ATOM 2627 N N . PRO A 1 343 ? 7.205 10.378 -34.349 1.00 92.81 343 PRO A N 1
ATOM 2628 C CA . PRO A 1 343 ? 6.079 10.587 -35.246 1.00 92.81 343 PRO A CA 1
ATOM 2629 C C . PRO A 1 343 ? 6.635 11.014 -36.603 1.00 92.81 343 PRO A C 1
ATOM 2631 O O . PRO A 1 343 ? 7.495 11.893 -36.678 1.00 92.81 343 PRO A O 1
ATOM 2634 N N . SER A 1 344 ? 6.190 10.370 -37.684 1.00 86.81 344 SER A N 1
ATOM 2635 C CA . SER A 1 344 ? 6.547 10.843 -39.019 1.00 86.81 344 SER A CA 1
ATOM 2636 C C . SER A 1 344 ? 5.996 12.251 -39.143 1.00 86.81 344 SER A C 1
ATOM 2638 O O . SER A 1 344 ? 4.776 12.409 -39.126 1.00 86.81 344 SER A O 1
ATOM 2640 N N . SER A 1 345 ? 6.879 13.244 -39.226 1.00 81.62 345 SER A N 1
ATOM 2641 C CA . SER A 1 345 ? 6.513 14.611 -39.560 1.00 81.62 345 SER A CA 1
ATOM 2642 C C . SER A 1 345 ? 5.825 14.566 -40.919 1.00 81.62 345 SER A C 1
ATOM 2644 O O . SER A 1 345 ? 6.492 14.535 -41.953 1.00 81.62 345 SER A O 1
ATOM 2646 N N . GLN A 1 346 ? 4.495 14.467 -40.932 1.00 66.69 346 GLN A N 1
ATOM 2647 C CA . GLN A 1 346 ? 3.772 14.780 -42.147 1.00 66.69 346 GLN A CA 1
ATOM 2648 C C . GLN A 1 346 ? 4.044 16.262 -42.388 1.00 66.69 346 GLN A C 1
ATOM 2650 O O . GLN A 1 346 ? 3.843 17.058 -41.464 1.00 66.69 346 GLN A O 1
ATOM 2655 N N . PRO A 1 347 ? 4.584 16.635 -43.559 1.00 66.75 347 PRO A N 1
ATOM 2656 C CA . PRO A 1 347 ? 4.697 18.039 -43.897 1.00 66.75 347 PRO A CA 1
ATOM 2657 C C . PRO A 1 347 ? 3.294 18.634 -43.783 1.00 66.75 347 PRO A C 1
ATOM 2659 O O . PRO A 1 347 ? 2.342 18.084 -44.341 1.00 66.75 347 PRO A O 1
ATOM 2662 N N . ALA A 1 348 ? 3.163 19.693 -42.982 1.00 66.94 348 ALA A N 1
ATOM 2663 C CA . ALA A 1 348 ? 1.919 20.438 -42.875 1.00 66.94 348 ALA A CA 1
ATOM 2664 C C . ALA A 1 348 ? 1.505 20.832 -44.298 1.00 66.94 348 ALA A C 1
ATOM 2666 O O . ALA A 1 348 ? 2.271 21.502 -44.992 1.00 66.94 348 ALA A O 1
ATOM 2667 N N . SER A 1 349 ? 0.378 20.283 -44.749 1.00 64.19 349 SER A N 1
ATOM 2668 C CA . SER A 1 349 ? -0.152 20.470 -46.102 1.00 64.19 349 SER A CA 1
ATOM 2669 C C . SER A 1 349 ? -1.000 21.726 -46.171 1.00 64.19 349 SER A C 1
ATOM 2671 O O . SER A 1 349 ? -1.745 21.959 -45.189 1.00 64.19 349 SER A O 1
#

pLDDT: mean 80.02, std 21.2, range [36.59, 98.62]

Radius of gyration: 32.94 Å; chains: 1; bounding box: 73×111×86 Å

Sequence (349 aa):
VARRTDADPSRVLATSFSSGGYIAHYMVNRHPERFSCLAVRGSNFSENMLNPSQIAKYRNMKIAIFFGQNDFKLCADESLRAVEWYRQHRFDVTAKKVGGLGHERKPEVAAAFFASTIGVNPKTPPDLGPLVMMDVMPRGGLRSPRPELSPPPRTVSPPQPAEPQRGAGAAPPIDTPDSAVSAVRTPPPRPAVQPGPAPTVQRPPASTRIVPRRTETPKRPTGQNSPEVGKPAPRTPERTKSPIVFTQREQVDFAPSPAGIRVHGETAGKAPMQVSLSVDLPDQLKDGATILWTDNERPIPAVHAFETLVLLREPGQHRIAAHIITADDRKLVLRQTITVLSPSSQPAS